Protein AF-0000000067827435 (afdb_homodimer)

InterPro domains:
  IPR002636 Protein from unkown function DUF29 [PF01724] (10-149)
  IPR002636 Protein from unkown function DUF29 [PTHR34235] (1-150)

Nearest PDB structures (foldseek):
  6ixg-assembly2_B  TM=3.412E-01  e=8.242E+00  Homo sapiens
  6ixg-assembly2_B  TM=3.354E-01  e=7.880E+00  Homo sapiens

Secondary structure (DSSP, 8-state):
---------HHHH-HHHHHHHHHHHHHTT-GGG--HHHHHHHHHHHHHHHHHHHHHHHHHHHHHHHHHHH-GGGHHHHHHHHHHHHHHHHHHHHHHTTSHHHHHHHHHHHHHHHHHHHHHHHHHH---GGGS-SS----HHHHT-TT---/---------HHHH-HHHHHHHHHHHHHTT-GGG--HHHHHHHHHHHHHHHHHHHHHHHHHHHHHHHHHHH-GGGHHHHHHHHHHHHHHHHHHHHHHTTSHHHHHHHHHHHHHHHHHHHHHHHHHH---GGGS-SS----HHHHT-TT---

pLDDT: mean 94.38, std 13.08, range [24.69, 98.88]

Foldseek 3Di:
DPPPPPPCPCCRVPVVVLVVVQVVCVVVVVVVPHPVVVVVVVVVVVVVVLLVLLLVLLLLLLLLLQCLPQVVVCCVPCVVVSLVSNLVSLVSNVVSVVDVVNVVSNVVCNFVSNQVSLVVSCVVSVDDSVSDDNGDPDDPCQSNPNPHGD/DPPPPPPCPCCRVPVVVLVVVQVVCVVVVVVVPHPVVVVVVVVVVVVVVLLVLLLVLLLLLLLLLQCLPQVVVCCVPCVVVSLVSNLVSLVSNVVSVVDVVSVVSNVVCNFVSNQVSLVVSCVVSVDDSVSDDNGDPDDPCQSNPNPHGD

Sequence (300 aa):
MVEATALTSLYEQDYPAWLDLTLTQLKQQQFSVIDWANLIEEIEELGREQRHKVESYLLRLLIHLLLYEHWQAERPWSGKGWEKEIDNFRLELDSLLESQVLHNHFETVLPKNYAKARKLAIKKSHLSPTIFPEVCPYTLGQILDFGWLPMVEATALTSLYEQDYPAWLDLTLTQLKQQQFSVIDWANLIEEIEELGREQRHKVESYLLRLLIHLLLYEHWQAERPWSGKGWEKEIDNFRLELDSLLESQVLHNHFETVLPKNYAKARKLAIKKSHLSPTIFPEVCPYTLGQILDFGWLP

Organism: Synechocystis sp. (strain ATCC 27184 / PCC 6803 / Kazusa) (NCBI:txid1111708)

Solvent-accessible surface area (backbone atoms only — not comparable to full-atom values): 16972 Å² total; per-residue (Å²): 129,81,75,76,73,71,72,72,45,53,56,77,74,27,48,64,55,35,44,53,50,49,49,52,31,58,78,65,64,40,70,90,74,50,64,56,72,61,50,53,49,53,51,52,47,56,45,51,48,57,52,45,51,52,53,52,36,50,28,54,31,48,25,37,50,50,41,62,52,67,40,58,90,48,34,90,78,45,34,67,60,37,51,51,49,36,51,53,29,40,53,55,45,55,64,55,44,70,28,67,65,47,36,54,47,50,64,68,44,42,66,63,37,40,52,52,17,49,56,50,35,30,65,75,66,66,51,67,66,84,77,52,71,87,59,78,86,67,50,73,68,50,73,65,31,90,88,53,79,113,129,80,74,78,75,70,71,73,46,55,57,78,75,28,49,65,55,33,47,52,50,48,50,53,32,56,77,66,65,40,69,89,74,50,63,54,71,62,51,52,50,54,52,52,48,56,47,49,48,56,51,46,52,51,52,51,36,50,27,54,31,48,24,36,51,50,40,61,53,68,39,59,90,48,34,88,78,45,33,68,57,37,51,52,49,37,51,52,29,40,55,56,45,56,64,55,44,70,27,66,64,46,38,54,48,50,64,69,44,42,66,63,36,41,52,52,16,49,54,50,36,33,66,74,66,67,51,66,67,83,76,52,71,86,58,78,86,67,50,72,68,50,71,64,31,90,88,52,78,112

Radius of gyration: 24.93 Å; Cα contacts (8 Å, |Δi|>4): 271; chains: 2; bounding box: 62×56×56 Å

Structure (mmCIF, N/CA/C/O backbone):
data_AF-0000000067827435-model_v1
#
loop_
_entity.id
_entity.type
_entity.pdbx_description
1 polymer 'Slr1611 protein'
#
loop_
_atom_site.group_PDB
_atom_site.id
_atom_site.type_symbol
_atom_site.label_atom_id
_atom_site.label_alt_id
_atom_site.label_comp_id
_atom_site.label_asym_id
_atom_site.label_entity_id
_atom_site.label_seq_id
_atom_site.pdbx_PDB_ins_code
_atom_site.Cartn_x
_atom_site.Cartn_y
_atom_site.Cartn_z
_atom_site.occupancy
_atom_site.B_iso_or_equiv
_atom_site.auth_seq_id
_atom_site.auth_comp_id
_atom_site.auth_asym_id
_atom_site.auth_atom_id
_atom_site.pdbx_PDB_model_num
ATOM 1 N N . MET A 1 1 ? -34.125 15.922 -21.547 1 25.11 1 MET A N 1
ATOM 2 C CA . MET A 1 1 ? -32.656 15.805 -21.734 1 25.11 1 MET A CA 1
ATOM 3 C C . MET A 1 1 ? -31.938 16.156 -20.438 1 25.11 1 MET A C 1
ATOM 5 O O . MET A 1 1 ? -31.734 17.344 -20.141 1 25.11 1 MET A O 1
ATOM 9 N N . VAL A 1 2 ? -32.344 15.656 -19.266 1 34.62 2 VAL A N 1
ATOM 10 C CA . VAL A 1 2 ? -31.891 16.047 -17.938 1 34.62 2 VAL A CA 1
ATOM 11 C C . VAL A 1 2 ? -30.359 15.984 -17.875 1 34.62 2 VAL A C 1
ATOM 13 O O . VAL A 1 2 ? -29.766 14.977 -18.25 1 34.62 2 VAL A O 1
ATOM 16 N N . GLU A 1 3 ? -29.672 17 -18.359 1 32.12 3 GLU A N 1
ATOM 17 C CA . GLU A 1 3 ? -28.234 17.234 -18.391 1 32.12 3 GLU A CA 1
ATOM 18 C C . GLU A 1 3 ? -27.562 16.688 -17.125 1 32.12 3 GLU A C 1
ATOM 20 O O . GLU A 1 3 ? -27.844 17.141 -16.016 1 32.12 3 GLU A O 1
ATOM 25 N N . ALA A 1 4 ? -27.562 15.375 -16.922 1 37.84 4 ALA A N 1
ATOM 26 C CA . ALA A 1 4 ? -26.953 14.688 -15.773 1 37.84 4 ALA A CA 1
ATOM 27 C C . ALA A 1 4 ? -25.688 15.398 -15.312 1 37.84 4 ALA A C 1
ATOM 29 O O . ALA A 1 4 ? -24.641 15.266 -15.945 1 37.84 4 ALA A O 1
ATOM 30 N N . THR A 1 5 ? -25.469 16.656 -15.18 1 42.16 5 THR A N 1
ATOM 31 C CA . THR A 1 5 ? -24.5 17.531 -14.523 1 42.16 5 THR A CA 1
ATOM 32 C C . THR A 1 5 ? -23.906 16.844 -13.297 1 42.16 5 THR A C 1
ATOM 34 O O . THR A 1 5 ? -24.578 16.688 -12.273 1 42.16 5 THR A O 1
ATOM 37 N N . ALA A 1 6 ? -23.328 15.758 -13.305 1 43.62 6 ALA A N 1
ATOM 38 C CA . ALA A 1 6 ? -22.984 14.68 -12.383 1 43.62 6 ALA A CA 1
ATOM 39 C C . ALA A 1 6 ? -22.344 15.234 -11.109 1 43.62 6 ALA A C 1
ATOM 41 O O . ALA A 1 6 ? -21.281 15.859 -11.164 1 43.62 6 ALA A O 1
ATOM 42 N N . LEU A 1 7 ? -22.984 15.953 -10.125 1 48.69 7 LEU A N 1
ATOM 43 C CA . LEU A 1 7 ? -22.547 16.266 -8.766 1 48.69 7 LEU A CA 1
ATOM 44 C C . LEU A 1 7 ? -21.438 15.312 -8.312 1 48.69 7 LEU A C 1
ATOM 46 O O . LEU A 1 7 ? -21.609 14.094 -8.359 1 48.69 7 LEU A O 1
ATOM 50 N N . THR A 1 8 ? -20.312 15.789 -8.609 1 63.34 8 THR A N 1
ATOM 51 C CA . THR A 1 8 ? -19.141 15.023 -8.18 1 63.34 8 THR A CA 1
ATOM 52 C C . THR A 1 8 ? -19.375 14.398 -6.809 1 63.34 8 THR A C 1
ATOM 54 O O . THR A 1 8 ? -19.766 15.086 -5.863 1 63.34 8 THR A O 1
ATOM 57 N N . SER A 1 9 ? -19.609 13.078 -6.754 1 84.56 9 SER A N 1
ATOM 58 C CA . SER A 1 9 ? -19.953 12.305 -5.562 1 84.56 9 SER A CA 1
ATOM 59 C C . SER A 1 9 ? -18.938 12.555 -4.441 1 84.56 9 SER A C 1
ATOM 61 O O . SER A 1 9 ? -17.828 13 -4.688 1 84.56 9 SER A O 1
ATOM 63 N N . LEU A 1 10 ? -19.469 12.836 -3.326 1 92.69 10 LEU A N 1
ATOM 64 C CA . LEU A 1 10 ? -18.594 12.93 -2.154 1 92.69 10 LEU A CA 1
ATOM 65 C C . LEU A 1 10 ? -17.406 11.977 -2.273 1 92.69 10 LEU A C 1
ATOM 67 O O . LEU A 1 10 ? -16.312 12.297 -1.832 1 92.69 10 LEU A O 1
ATOM 71 N N . TYR A 1 11 ? -17.641 11.008 -3.072 1 94.44 11 TYR A N 1
ATOM 72 C CA . TYR A 1 11 ? -16.625 9.992 -3.318 1 94.44 11 TYR A CA 1
ATOM 73 C C . TYR A 1 11 ? -15.445 10.578 -4.086 1 94.44 11 TYR A C 1
ATOM 75 O O . TYR A 1 11 ? -14.289 10.359 -3.721 1 94.44 11 TYR A O 1
ATOM 83 N N . GLU A 1 12 ? -15.672 11.281 -5.043 1 92.94 12 GLU A N 1
ATOM 84 C CA . GLU A 1 12 ? -14.625 11.859 -5.883 1 92.94 12 GLU A CA 1
ATOM 85 C C . GLU A 1 12 ? -14.047 13.125 -5.258 1 92.94 12 GLU A C 1
ATOM 87 O O . GLU A 1 12 ? -12.859 13.406 -5.387 1 92.94 12 GLU A O 1
ATOM 92 N N . GLN A 1 13 ? -14.852 13.836 -4.566 1 93.38 13 GLN A N 1
ATOM 93 C CA . GLN A 1 13 ? -14.484 15.156 -4.062 1 93.38 13 GLN A CA 1
ATOM 94 C C . GLN A 1 13 ? -13.711 15.047 -2.752 1 93.38 13 GLN A C 1
ATOM 96 O O . GLN A 1 13 ? -12.773 15.812 -2.51 1 93.38 13 GLN A O 1
ATOM 101 N N . ASP A 1 14 ? -14.133 14.148 -2.008 1 96.31 14 ASP A N 1
ATOM 102 C CA . ASP A 1 14 ? -13.562 13.992 -0.672 1 96.31 14 ASP A CA 1
ATOM 103 C C . ASP A 1 14 ? -13.664 12.539 -0.206 1 96.31 14 ASP A C 1
ATOM 105 O O . ASP A 1 14 ? -14.5 12.203 0.636 1 96.31 14 ASP A O 1
ATOM 109 N N . TYR A 1 15 ? -12.75 11.781 -0.613 1 97.19 15 TYR A N 1
ATOM 110 C CA . TYR A 1 15 ? -12.75 10.344 -0.4 1 97.19 15 TYR A CA 1
ATOM 111 C C . TYR A 1 15 ? -12.719 10.008 1.088 1 97.19 15 TYR A C 1
ATOM 113 O O . TYR A 1 15 ? -13.531 9.219 1.568 1 97.19 15 TYR A O 1
ATOM 121 N N . PRO A 1 16 ? -11.938 10.68 1.901 1 97.94 16 PRO A N 1
ATOM 122 C CA . PRO A 1 16 ? -11.969 10.375 3.334 1 97.94 16 PRO A CA 1
ATOM 123 C C . PRO A 1 16 ? -13.32 10.688 3.975 1 97.94 16 PRO A C 1
ATOM 125 O O . PRO A 1 16 ? -13.805 9.906 4.801 1 97.94 16 PRO A O 1
ATOM 128 N N . ALA A 1 17 ? -13.875 11.766 3.648 1 97.44 17 ALA A N 1
ATOM 129 C CA . ALA A 1 17 ? -15.188 12.117 4.184 1 97.44 17 ALA A CA 1
ATOM 130 C C . ALA A 1 17 ? -16.25 11.109 3.748 1 97.44 17 ALA A C 1
ATOM 132 O O . ALA A 1 17 ? -17.141 10.766 4.523 1 97.44 17 ALA A O 1
ATOM 133 N N . TRP A 1 18 ? -16.094 10.68 2.518 1 97.75 18 TRP A N 1
ATOM 134 C CA . TRP A 1 18 ? -17 9.656 2.006 1 97.75 18 TRP A CA 1
ATOM 135 C C . TRP A 1 18 ? -16.875 8.367 2.803 1 97.75 18 TRP A C 1
ATOM 137 O O . TRP A 1 18 ? -17.891 7.746 3.154 1 97.75 18 TRP A O 1
ATOM 147 N N . LEU A 1 19 ? -15.664 7.961 3.098 1 97.69 19 LEU A N 1
ATOM 148 C CA . LEU A 1 19 ? -15.438 6.758 3.891 1 97.69 19 LEU A CA 1
ATOM 149 C C . LEU A 1 19 ? -16.094 6.875 5.262 1 97.69 19 LEU A C 1
ATOM 151 O O . LEU A 1 19 ? -16.766 5.941 5.715 1 97.69 19 LEU A O 1
ATOM 155 N N . ASP A 1 20 ? -15.922 8.031 5.867 1 96.94 20 ASP A N 1
ATOM 156 C CA . ASP A 1 20 ? -16.5 8.258 7.188 1 96.94 20 ASP A CA 1
ATOM 157 C C . ASP A 1 20 ? -18.031 8.211 7.141 1 96.94 20 ASP A C 1
ATOM 159 O O . ASP A 1 20 ? -18.656 7.609 8.008 1 96.94 20 ASP A O 1
ATOM 163 N N . LEU A 1 21 ? -18.547 8.867 6.145 1 97 21 LEU A N 1
ATOM 164 C CA . LEU A 1 21 ? -20 8.852 5.961 1 97 21 LEU A CA 1
ATOM 165 C C . LEU A 1 21 ? -20.5 7.43 5.75 1 97 21 LEU A C 1
ATOM 167 O O . LEU A 1 21 ? -21.469 7.008 6.402 1 97 21 LEU A O 1
ATOM 171 N N . THR A 1 22 ? -19.891 6.715 4.844 1 97.12 22 THR A N 1
ATOM 172 C CA . THR A 1 22 ? -20.266 5.34 4.535 1 97.12 22 THR A CA 1
ATOM 173 C C . THR A 1 22 ? -20.188 4.465 5.785 1 97.12 22 THR A C 1
ATOM 175 O O . THR A 1 22 ? -21.094 3.662 6.039 1 97.12 22 THR A O 1
ATOM 178 N N . LEU A 1 23 ? -19.141 4.648 6.539 1 97.31 23 LEU A N 1
ATOM 179 C CA . LEU A 1 23 ? -18.953 3.881 7.77 1 97.31 23 LEU A CA 1
ATOM 180 C C . LEU A 1 23 ? -20.109 4.129 8.742 1 97.31 23 LEU A C 1
ATOM 182 O O . LEU A 1 23 ? -20.672 3.184 9.305 1 97.31 23 LEU A O 1
ATOM 186 N N . THR A 1 24 ? -20.438 5.387 8.906 1 97.25 24 THR A N 1
ATOM 187 C CA . THR A 1 24 ? -21.547 5.75 9.797 1 97.25 24 THR A CA 1
ATOM 188 C C . THR A 1 24 ? -22.859 5.133 9.32 1 97.25 24 THR A C 1
ATOM 190 O O . THR A 1 24 ? -23.609 4.574 10.125 1 97.25 24 THR A O 1
ATOM 193 N N . GLN A 1 25 ? -23.062 5.191 8.062 1 96.88 25 GLN A N 1
ATOM 194 C CA . GLN A 1 25 ? -24.281 4.645 7.473 1 96.88 25 GLN A CA 1
ATOM 195 C C . GLN A 1 25 ? -24.344 3.131 7.66 1 96.88 25 GLN A C 1
ATOM 197 O O . GLN A 1 25 ? -25.406 2.582 7.949 1 96.88 25 GLN A O 1
ATOM 202 N N . LEU A 1 26 ? -23.234 2.445 7.539 1 96.12 26 LEU A N 1
ATOM 203 C CA . LEU A 1 26 ? -23.172 1 7.719 1 96.12 26 LEU A CA 1
ATOM 204 C C . LEU A 1 26 ? -23.422 0.622 9.18 1 96.12 26 LEU A C 1
ATOM 206 O O . LEU A 1 26 ? -24.219 -0.275 9.461 1 96.12 26 LEU A O 1
ATOM 210 N N . LYS A 1 27 ? -22.797 1.288 10.047 1 96.12 27 LYS A N 1
ATOM 211 C CA . LYS A 1 27 ? -22.906 0.992 11.469 1 96.12 27 LYS A CA 1
ATOM 212 C C . LYS A 1 27 ? -24.344 1.221 11.961 1 96.12 27 LYS A C 1
ATOM 214 O O . LYS A 1 27 ? -24.828 0.503 12.836 1 96.12 27 LYS A O 1
ATOM 219 N N . GLN A 1 28 ? -24.953 2.135 11.336 1 95.88 28 GLN A N 1
ATOM 220 C CA . GLN A 1 28 ? -26.328 2.457 11.719 1 95.88 28 GLN A CA 1
ATOM 221 C C . GLN A 1 28 ? -27.328 1.699 10.852 1 95.88 28 GLN A C 1
ATOM 223 O O . GLN A 1 28 ? -28.547 1.917 10.961 1 95.88 28 GLN A O 1
ATOM 228 N N . GLN A 1 29 ? -26.875 0.903 9.984 1 92.44 29 GLN A N 1
ATOM 229 C CA . GLN A 1 29 ? -27.672 0.046 9.109 1 92.44 29 GLN A CA 1
ATOM 230 C C . GLN A 1 29 ? -28.641 0.867 8.266 1 92.44 29 GLN A C 1
ATOM 232 O O . GLN A 1 29 ? -29.812 0.489 8.102 1 92.44 29 GLN A O 1
ATOM 237 N N . GLN A 1 30 ? -28.203 2.062 7.902 1 93.69 30 GLN A N 1
ATOM 238 C CA . GLN A 1 30 ? -28.984 2.904 7 1 93.69 30 GLN A CA 1
ATOM 239 C C . GLN A 1 30 ? -28.703 2.549 5.539 1 93.69 30 GLN A C 1
ATOM 241 O O . GLN A 1 30 ? -28.156 3.361 4.789 1 93.69 30 GLN A O 1
ATOM 246 N N . PHE A 1 31 ? -29.219 1.48 5.102 1 90.94 31 PHE A N 1
ATOM 247 C CA . PHE A 1 31 ? -28.844 0.862 3.834 1 90.94 31 PHE A CA 1
ATOM 248 C C . PHE A 1 31 ? -29.406 1.659 2.662 1 90.94 31 PHE A C 1
ATOM 250 O O . PHE A 1 31 ? -28.844 1.632 1.562 1 90.94 31 PHE A O 1
ATOM 257 N N . SER A 1 32 ? -30.469 2.445 2.908 1 93.06 32 SER A N 1
ATOM 258 C CA . SER A 1 32 ? -31.141 3.16 1.824 1 93.06 32 SER A CA 1
ATOM 259 C C . SER A 1 32 ? -30.312 4.355 1.361 1 93.06 32 SER A C 1
ATOM 261 O O . SER A 1 32 ? -30.516 4.867 0.258 1 93.06 32 SER A O 1
ATOM 263 N N . VAL A 1 33 ? -29.391 4.75 2.145 1 94.38 33 VAL A N 1
ATOM 264 C CA . VAL A 1 33 ? -28.672 5.984 1.811 1 94.38 33 VAL A CA 1
ATOM 265 C C . VAL A 1 33 ? -27.219 5.676 1.515 1 94.38 33 VAL A C 1
ATOM 267 O O . VAL A 1 33 ? -26.422 6.586 1.278 1 94.38 33 VAL A O 1
ATOM 270 N N . ILE A 1 34 ? -26.891 4.414 1.511 1 94.88 34 ILE A N 1
ATOM 271 C CA . ILE A 1 34 ? -25.5 4.02 1.244 1 94.88 34 ILE A CA 1
ATOM 272 C C . ILE A 1 34 ? -25.219 4.141 -0.25 1 94.88 34 ILE A C 1
ATOM 274 O O . ILE A 1 34 ? -26.062 3.795 -1.083 1 94.88 34 ILE A O 1
ATOM 278 N N . ASP A 1 35 ? -24.062 4.727 -0.562 1 95.81 35 ASP A N 1
ATOM 279 C CA . ASP A 1 35 ? -23.547 4.73 -1.927 1 95.81 35 ASP A CA 1
ATOM 280 C C . ASP A 1 35 ? -23 3.357 -2.312 1 95.81 35 ASP A C 1
ATOM 282 O O . ASP A 1 35 ? -21.781 3.139 -2.312 1 95.81 35 ASP A O 1
ATOM 286 N N . TRP A 1 36 ? -23.875 2.51 -2.779 1 94.62 36 TRP A N 1
ATOM 287 C CA . TRP A 1 36 ? -23.531 1.107 -3.012 1 94.62 36 TRP A CA 1
ATOM 288 C C . TRP A 1 36 ? -22.578 0.965 -4.188 1 94.62 36 TRP A C 1
ATOM 290 O O . TRP A 1 36 ? -21.672 0.127 -4.164 1 94.62 36 TRP A O 1
ATOM 300 N N . ALA A 1 37 ? -22.828 1.752 -5.129 1 95.88 37 ALA A N 1
ATOM 301 C CA . ALA A 1 37 ? -21.984 1.646 -6.32 1 95.88 37 ALA A CA 1
ATOM 302 C C . ALA A 1 37 ? -20.516 1.836 -5.973 1 95.88 37 ALA A C 1
ATOM 304 O O . ALA A 1 37 ? -19.672 1.007 -6.332 1 95.88 37 ALA A O 1
ATOM 305 N N . ASN A 1 38 ? -20.203 2.875 -5.18 1 96.62 38 ASN A N 1
ATOM 306 C CA . ASN A 1 38 ? -18.812 3.154 -4.844 1 96.62 38 ASN A CA 1
ATOM 307 C C . ASN A 1 38 ? -18.297 2.211 -3.76 1 96.62 38 ASN A C 1
ATOM 309 O O . ASN A 1 38 ? -17.125 1.85 -3.754 1 96.62 38 ASN A O 1
ATOM 313 N N . LEU A 1 39 ? -19.172 1.817 -2.934 1 96.81 39 LEU A N 1
ATOM 314 C CA . LEU A 1 39 ? -18.75 0.847 -1.929 1 96.81 39 LEU A CA 1
ATOM 315 C C . LEU A 1 39 ? -18.359 -0.474 -2.578 1 96.81 39 LEU A C 1
ATOM 317 O O . LEU A 1 39 ? -17.328 -1.055 -2.232 1 96.81 39 LEU A O 1
ATOM 321 N N . ILE A 1 40 ? -19.156 -0.95 -3.51 1 97.19 40 ILE A N 1
ATOM 322 C CA . ILE A 1 40 ? -18.859 -2.182 -4.238 1 97.19 40 ILE A CA 1
ATOM 323 C C . ILE A 1 40 ? -17.531 -2.051 -4.977 1 97.19 40 ILE A C 1
ATOM 325 O O . ILE A 1 40 ? -16.719 -2.977 -4.969 1 97.19 40 ILE A O 1
ATOM 329 N N . GLU A 1 41 ? -17.297 -0.93 -5.547 1 97.12 41 GLU A N 1
ATOM 330 C CA . GLU A 1 41 ? -16.031 -0.685 -6.23 1 97.12 41 GLU A CA 1
ATOM 331 C C . GLU A 1 41 ? -14.859 -0.794 -5.262 1 97.12 41 GLU A C 1
ATOM 333 O O . GLU A 1 41 ? -13.82 -1.354 -5.605 1 97.12 41 GLU A O 1
ATOM 338 N N . GLU A 1 42 ? -15.008 -0.241 -4.027 1 97.69 42 GLU A N 1
ATOM 339 C CA . GLU A 1 42 ? -13.945 -0.309 -3.025 1 97.69 42 GLU A CA 1
ATOM 340 C C . GLU A 1 42 ? -13.633 -1.755 -2.652 1 97.69 42 GLU A C 1
ATOM 342 O O . GLU A 1 42 ? -12.469 -2.123 -2.498 1 97.69 42 GLU A O 1
ATOM 347 N N . ILE A 1 43 ? -14.617 -2.582 -2.547 1 97.38 43 ILE A N 1
ATOM 348 C CA . ILE A 1 43 ? -14.414 -3.982 -2.189 1 97.38 43 ILE A CA 1
ATOM 349 C C . ILE A 1 43 ? -13.766 -4.723 -3.359 1 97.38 43 ILE A C 1
ATOM 351 O O . ILE A 1 43 ? -12.883 -5.555 -3.16 1 97.38 43 ILE A O 1
ATOM 355 N N . GLU A 1 44 ? -14.211 -4.418 -4.57 1 97.62 44 GLU A N 1
ATOM 356 C CA . GLU A 1 44 ? -13.562 -4.973 -5.758 1 97.62 44 GLU A CA 1
ATOM 357 C C . GLU A 1 44 ? -12.078 -4.629 -5.793 1 97.62 44 GLU A C 1
ATOM 359 O O . GLU A 1 44 ? -11.25 -5.469 -6.156 1 97.62 44 GLU A O 1
ATOM 364 N N . GLU A 1 45 ? -11.812 -3.416 -5.402 1 97.88 45 GLU A N 1
ATOM 365 C CA . GLU A 1 45 ? -10.422 -2.963 -5.395 1 97.88 45 GLU A CA 1
ATOM 366 C C . GLU A 1 45 ? -9.586 -3.744 -4.383 1 97.88 45 GLU A C 1
ATOM 368 O O . GLU A 1 45 ? -8.43 -4.074 -4.645 1 97.88 45 GLU A O 1
ATOM 373 N N . LEU A 1 46 ? -10.133 -4.023 -3.23 1 97.88 46 LEU A N 1
ATOM 374 C CA . LEU A 1 46 ? -9.43 -4.836 -2.246 1 97.88 46 LEU A CA 1
ATOM 375 C C . LEU A 1 46 ? -9.094 -6.211 -2.816 1 97.88 46 LEU A C 1
ATOM 377 O O . LEU A 1 46 ? -7.992 -6.727 -2.598 1 97.88 46 LEU A O 1
ATOM 381 N N . GLY A 1 47 ? -10.023 -6.785 -3.578 1 97.06 47 GLY A N 1
ATOM 382 C CA . GLY A 1 47 ? -9.758 -8.055 -4.242 1 97.06 47 GLY A CA 1
ATOM 383 C C . GLY A 1 47 ? -8.656 -7.965 -5.281 1 97.06 47 GLY A C 1
ATOM 384 O O . GLY A 1 47 ? -7.797 -8.844 -5.355 1 97.06 47 GLY A O 1
ATOM 385 N N . ARG A 1 48 ? -8.711 -6.941 -6.047 1 97.38 48 ARG A N 1
ATOM 386 C CA . ARG A 1 48 ? -7.695 -6.73 -7.074 1 97.38 48 ARG A CA 1
ATOM 387 C C . ARG A 1 48 ? -6.312 -6.57 -6.457 1 97.38 48 ARG A C 1
ATOM 389 O O . ARG A 1 48 ? -5.316 -7.043 -7.012 1 97.38 48 ARG A O 1
ATOM 396 N N . GLU A 1 49 ? -6.32 -5.922 -5.32 1 97.75 49 GLU A N 1
ATOM 397 C CA . GLU A 1 49 ? -5.051 -5.73 -4.625 1 97.75 49 GLU A CA 1
ATOM 398 C C . GLU A 1 49 ? -4.422 -7.066 -4.242 1 97.75 49 GLU A C 1
ATOM 400 O O . GLU A 1 49 ? -3.211 -7.25 -4.375 1 97.75 49 GLU A O 1
ATOM 405 N N . GLN A 1 50 ? -5.191 -7.957 -3.795 1 98 50 GLN A N 1
ATOM 406 C CA . GLN A 1 50 ? -4.688 -9.281 -3.451 1 98 50 GLN A CA 1
ATOM 407 C C . GLN A 1 50 ? -4.07 -9.969 -4.664 1 98 50 GLN A C 1
ATOM 409 O O . GLN A 1 50 ? -2.982 -10.547 -4.574 1 98 50 GLN A O 1
ATOM 414 N N . ARG A 1 51 ? -4.734 -9.875 -5.742 1 98.19 51 ARG A N 1
ATOM 415 C CA . ARG A 1 51 ? -4.242 -10.477 -6.973 1 98.19 51 ARG A CA 1
ATOM 416 C C . ARG A 1 51 ? -2.98 -9.773 -7.465 1 98.19 51 ARG A C 1
ATOM 418 O O . ARG A 1 51 ? -2.068 -10.414 -7.988 1 98.19 51 ARG A O 1
ATOM 425 N N . HIS A 1 52 ? -2.951 -8.5 -7.258 1 98.38 52 HIS A N 1
ATOM 426 C CA . HIS A 1 52 ? -1.774 -7.734 -7.645 1 98.38 52 HIS A CA 1
ATOM 427 C C . HIS A 1 52 ? -0.55 -8.156 -6.84 1 98.38 52 HIS A C 1
ATOM 429 O O . HIS A 1 52 ? 0.562 -8.203 -7.371 1 98.38 52 HIS A O 1
ATOM 435 N N . LYS A 1 53 ? -0.745 -8.422 -5.566 1 98.62 53 LYS A N 1
ATOM 436 C CA . LYS A 1 53 ? 0.361 -8.914 -4.746 1 98.62 53 LYS A CA 1
ATOM 437 C C . LYS A 1 53 ? 0.96 -10.188 -5.336 1 98.62 53 LYS A C 1
ATOM 439 O O . LYS A 1 53 ? 2.184 -10.32 -5.418 1 98.62 53 LYS A O 1
ATOM 444 N N . VAL A 1 54 ? 0.138 -11.07 -5.77 1 98.69 54 VAL A N 1
ATOM 445 C CA . VAL A 1 54 ? 0.587 -12.312 -6.383 1 98.69 54 VAL A CA 1
ATOM 446 C C . VAL A 1 54 ? 1.396 -12.008 -7.641 1 98.69 54 VAL A C 1
ATOM 448 O O . VAL A 1 54 ? 2.504 -12.523 -7.816 1 98.69 54 VAL A O 1
ATOM 451 N N . GLU A 1 55 ? 0.844 -11.148 -8.469 1 98.75 55 GLU A N 1
ATOM 452 C CA . GLU A 1 55 ? 1.512 -10.805 -9.719 1 98.75 55 GLU A CA 1
ATOM 453 C C . GLU A 1 55 ? 2.867 -10.156 -9.461 1 98.75 55 GLU A C 1
ATOM 455 O O . GLU A 1 55 ? 3.842 -10.445 -10.164 1 98.75 55 GLU A O 1
ATOM 460 N N . SER A 1 56 ? 2.869 -9.375 -8.438 1 98.69 56 SER A N 1
ATOM 461 C CA . SER A 1 56 ? 4.094 -8.656 -8.109 1 98.69 56 SER A CA 1
ATOM 462 C C . SER A 1 56 ? 5.188 -9.617 -7.645 1 98.69 56 SER A C 1
ATOM 464 O O . SER A 1 56 ? 6.312 -9.57 -8.148 1 98.69 56 SER A O 1
ATOM 466 N N . TYR A 1 57 ? 4.867 -10.461 -6.758 1 98.75 57 TYR A N 1
ATOM 467 C CA . TYR A 1 57 ? 5.852 -11.398 -6.238 1 98.75 57 TYR A CA 1
ATOM 468 C C . TYR A 1 57 ? 6.25 -12.414 -7.301 1 98.75 57 TYR A C 1
ATOM 470 O O . TYR A 1 57 ? 7.418 -12.805 -7.395 1 98.75 57 TYR A O 1
ATOM 478 N N . LEU A 1 58 ? 5.297 -12.852 -8.094 1 98.81 58 LEU A N 1
ATOM 479 C CA . LEU A 1 58 ? 5.582 -13.797 -9.164 1 98.81 58 LEU A CA 1
ATOM 480 C C . LEU A 1 58 ? 6.543 -13.195 -10.18 1 98.81 58 LEU A C 1
ATOM 482 O O . LEU A 1 58 ? 7.496 -13.852 -10.602 1 98.81 58 LEU A O 1
ATOM 486 N N . LEU A 1 59 ? 6.312 -11.992 -10.539 1 98.88 59 LEU A N 1
ATOM 487 C CA . LEU A 1 59 ? 7.168 -11.312 -11.508 1 98.88 59 LEU A CA 1
ATOM 488 C C . LEU A 1 59 ? 8.609 -11.242 -11.008 1 98.88 59 LEU A C 1
ATOM 490 O O . LEU A 1 59 ? 9.539 -11.617 -11.727 1 98.88 59 LEU A O 1
ATOM 494 N N . ARG A 1 60 ? 8.766 -10.852 -9.797 1 98.81 60 ARG A N 1
ATOM 495 C CA . ARG A 1 60 ? 10.102 -10.734 -9.219 1 98.81 60 ARG A CA 1
ATOM 496 C C . ARG A 1 60 ? 10.773 -12.102 -9.109 1 98.81 60 ARG A C 1
ATOM 498 O O . ARG A 1 60 ? 11.969 -12.234 -9.359 1 98.81 60 ARG A O 1
ATOM 505 N N . LEU A 1 61 ? 9.984 -13.047 -8.711 1 98.88 61 LEU A N 1
ATOM 506 C CA . LEU A 1 61 ? 10.508 -14.406 -8.609 1 98.88 61 LEU A CA 1
ATOM 507 C C . LEU A 1 61 ? 11.031 -14.891 -9.961 1 98.88 61 LEU A C 1
ATOM 509 O O . LEU A 1 61 ? 12.164 -15.375 -10.047 1 98.88 61 LEU A O 1
ATOM 513 N N . LEU A 1 62 ? 10.266 -14.664 -10.984 1 98.88 62 LEU A N 1
ATOM 514 C CA . LEU A 1 62 ? 10.633 -15.133 -12.32 1 98.88 62 LEU A CA 1
ATOM 515 C C . LEU A 1 62 ? 11.867 -14.398 -12.836 1 98.88 62 LEU A C 1
ATOM 517 O O . LEU A 1 62 ? 12.75 -15.008 -13.438 1 98.88 62 LEU A O 1
ATOM 521 N N . ILE A 1 63 ? 11.93 -13.086 -12.57 1 98.88 63 ILE A N 1
ATOM 522 C CA . ILE A 1 63 ? 13.109 -12.32 -12.969 1 98.88 63 ILE A CA 1
ATOM 523 C C . ILE A 1 63 ? 14.359 -12.938 -12.344 1 98.88 63 ILE A C 1
ATOM 525 O O . ILE A 1 63 ? 15.344 -13.188 -13.047 1 98.88 63 ILE A O 1
ATOM 529 N N . HIS A 1 64 ? 14.258 -13.234 -11.062 1 98.81 64 HIS A N 1
ATOM 530 C CA . HIS A 1 64 ? 15.438 -13.711 -10.344 1 98.81 64 HIS A CA 1
ATOM 531 C C . HIS A 1 64 ? 15.766 -15.148 -10.727 1 98.81 64 HIS A C 1
ATOM 533 O O . HIS A 1 64 ? 16.938 -15.539 -10.742 1 98.81 64 HIS A O 1
ATOM 539 N N . LEU A 1 65 ? 14.742 -15.977 -11.047 1 98.75 65 LEU A N 1
ATOM 540 C CA . LEU A 1 65 ? 15.023 -17.312 -11.555 1 98.75 65 LEU A CA 1
ATOM 541 C C . LEU A 1 65 ? 15.766 -17.25 -12.883 1 98.75 65 LEU A C 1
ATOM 543 O O . LEU A 1 65 ? 16.734 -17.984 -13.102 1 98.75 65 LEU A O 1
ATOM 547 N N . LEU A 1 66 ? 15.375 -16.375 -13.727 1 98.69 66 LEU A N 1
ATOM 548 C CA . LEU A 1 66 ? 15.992 -16.219 -15.039 1 98.69 66 LEU A CA 1
ATOM 549 C C . LEU A 1 66 ? 17.422 -15.711 -14.906 1 98.69 66 LEU A C 1
ATOM 551 O O . LEU A 1 66 ? 18.328 -16.219 -15.578 1 98.69 66 LEU A O 1
ATOM 555 N N . LEU A 1 67 ? 17.625 -14.734 -14.031 1 98.62 67 LEU A N 1
ATOM 556 C CA . LEU A 1 67 ? 18.969 -14.203 -13.82 1 98.62 67 LEU A CA 1
ATOM 557 C C . LEU A 1 67 ? 19.891 -15.273 -13.258 1 98.62 67 LEU A C 1
ATOM 559 O O . LEU A 1 67 ? 21.031 -15.43 -13.719 1 98.62 67 LEU A O 1
ATOM 563 N N . TYR A 1 68 ? 19.391 -15.969 -12.305 1 98.44 68 TYR A N 1
ATOM 564 C CA . TYR A 1 68 ? 20.188 -17.031 -11.68 1 98.44 68 TYR A CA 1
ATOM 565 C C . TYR A 1 68 ? 20.594 -18.078 -12.703 1 98.44 68 TYR A C 1
ATOM 567 O O . TYR A 1 68 ? 21.734 -18.547 -12.703 1 98.44 68 TYR A O 1
ATOM 575 N N . GLU A 1 69 ? 19.703 -18.406 -13.57 1 98.12 69 GLU A N 1
ATOM 576 C CA . GLU A 1 69 ? 19.938 -19.484 -14.531 1 98.12 69 GLU A CA 1
ATOM 577 C C . GLU A 1 69 ? 20.844 -19.031 -15.664 1 98.12 69 GLU A C 1
ATOM 579 O O . GLU A 1 69 ? 21.734 -19.781 -16.094 1 98.12 69 GLU A O 1
ATOM 584 N N . HIS A 1 70 ? 20.703 -17.797 -16.094 1 98.19 70 HIS A N 1
ATOM 585 C CA . HIS A 1 70 ? 21.281 -17.484 -17.406 1 98.19 70 HIS A CA 1
ATOM 586 C C . HIS A 1 70 ? 22.422 -16.484 -17.266 1 98.19 70 HIS A C 1
ATOM 588 O O . HIS A 1 70 ? 23.25 -16.344 -18.172 1 98.19 70 HIS A O 1
ATOM 594 N N . TRP A 1 71 ? 22.438 -15.703 -16.156 1 97.88 71 TRP A N 1
ATOM 595 C CA . TRP A 1 71 ? 23.531 -14.742 -16 1 97.88 71 TRP A CA 1
ATOM 596 C C . TRP A 1 71 ? 24.688 -15.367 -15.234 1 97.88 71 TRP A C 1
ATOM 598 O O . TRP A 1 71 ? 25.078 -14.859 -14.188 1 97.88 71 TRP A O 1
ATOM 608 N N . GLN A 1 72 ? 25.281 -16.312 -15.82 1 96.5 72 GLN A N 1
ATOM 609 C CA . GLN A 1 72 ? 26.328 -17.141 -15.203 1 96.5 72 GLN A CA 1
ATOM 610 C C . GLN A 1 72 ? 27.531 -16.297 -14.82 1 96.5 72 GLN A C 1
ATOM 612 O O . GLN A 1 72 ? 28.109 -16.484 -13.742 1 96.5 72 GLN A O 1
ATOM 617 N N . ALA A 1 73 ? 27.859 -15.367 -15.633 1 97 73 ALA A N 1
ATOM 618 C CA . ALA A 1 73 ? 29.047 -14.547 -15.414 1 97 73 ALA A CA 1
ATOM 619 C C . ALA A 1 73 ? 28.906 -13.703 -14.148 1 97 73 ALA A C 1
ATOM 621 O O . ALA A 1 73 ? 29.906 -13.367 -13.5 1 97 73 ALA A O 1
ATOM 622 N N . GLU A 1 74 ? 27.672 -13.445 -13.812 1 97.81 74 GLU A N 1
ATOM 623 C CA . GLU A 1 74 ? 27.406 -12.562 -12.672 1 97.81 74 GLU A CA 1
ATOM 624 C C . GLU A 1 74 ? 27.141 -13.367 -11.406 1 97.81 74 GLU A C 1
ATOM 626 O O . GLU A 1 74 ? 27.188 -12.828 -10.297 1 97.81 74 GLU A O 1
ATOM 631 N N . ARG A 1 75 ? 26.938 -14.633 -11.445 1 96.19 75 ARG A N 1
ATOM 632 C CA . ARG A 1 75 ? 26.469 -15.477 -10.359 1 96.19 75 ARG A CA 1
ATOM 633 C C . ARG A 1 75 ? 27.469 -15.508 -9.211 1 96.19 75 ARG A C 1
ATOM 635 O O . ARG A 1 75 ? 27.078 -15.5 -8.039 1 96.19 75 ARG A O 1
ATOM 642 N N . PRO A 1 76 ? 28.797 -15.438 -9.523 1 97.31 76 PRO A N 1
ATOM 643 C CA . PRO A 1 76 ? 29.734 -15.453 -8.406 1 97.31 76 PRO A CA 1
ATOM 644 C C . PRO A 1 76 ? 29.594 -14.234 -7.488 1 97.31 76 PRO A C 1
ATOM 646 O O . PRO A 1 76 ? 29.875 -14.32 -6.293 1 97.31 76 PRO A O 1
ATOM 649 N N . TRP A 1 77 ? 28.984 -13.18 -7.996 1 97.56 77 TRP A N 1
ATOM 650 C CA . TRP A 1 77 ? 28.891 -11.93 -7.246 1 97.56 77 TRP A CA 1
ATOM 651 C C . TRP A 1 77 ? 27.484 -11.719 -6.703 1 97.56 77 TRP A C 1
ATOM 653 O O . TRP A 1 77 ? 27.312 -11.359 -5.535 1 97.56 77 TRP A O 1
ATOM 663 N N . SER A 1 78 ? 26.484 -12.078 -7.527 1 97.81 78 SER A N 1
ATOM 664 C CA . SER A 1 78 ? 25.125 -11.68 -7.199 1 97.81 78 SER A CA 1
ATOM 665 C C . SER A 1 78 ? 24.25 -12.898 -6.902 1 97.81 78 SER A C 1
ATOM 667 O O . SER A 1 78 ? 23.109 -12.758 -6.461 1 97.81 78 SER A O 1
ATOM 669 N N . GLY A 1 79 ? 24.766 -14.062 -7.137 1 97.62 79 GLY A N 1
ATOM 670 C CA . GLY A 1 79 ? 23.969 -15.281 -7.082 1 97.62 79 GLY A CA 1
ATOM 671 C C . GLY A 1 79 ? 23.344 -15.516 -5.719 1 97.62 79 GLY A C 1
ATOM 672 O O . GLY A 1 79 ? 22.156 -15.852 -5.629 1 97.62 79 GLY A O 1
ATOM 673 N N . LYS A 1 80 ? 24.188 -15.305 -4.734 1 97.69 80 LYS A N 1
ATOM 674 C CA . LYS A 1 80 ? 23.672 -15.484 -3.381 1 97.69 80 LYS A CA 1
ATOM 675 C C . LYS A 1 80 ? 22.547 -14.5 -3.088 1 97.69 80 LYS A C 1
ATOM 677 O O . LYS A 1 80 ? 21.547 -14.852 -2.449 1 97.69 80 LYS A O 1
ATOM 682 N N . GLY A 1 81 ? 22.703 -13.281 -3.547 1 98.25 81 GLY A N 1
ATOM 683 C CA . GLY A 1 81 ? 21.656 -12.281 -3.414 1 98.25 81 GLY A CA 1
ATOM 684 C C . GLY A 1 81 ? 20.375 -12.664 -4.125 1 98.25 81 GLY A C 1
ATOM 685 O O . GLY A 1 81 ? 19.281 -12.492 -3.58 1 98.25 81 GLY A O 1
ATOM 686 N N . TRP A 1 82 ? 20.547 -13.234 -5.277 1 98.31 82 TRP A N 1
ATOM 687 C CA . TRP A 1 82 ? 19.391 -13.656 -6.039 1 98.31 82 TRP A CA 1
ATOM 688 C C . TRP A 1 82 ? 18.656 -14.805 -5.34 1 98.31 82 TRP A C 1
ATOM 690 O O . TRP A 1 82 ? 17.422 -14.82 -5.277 1 98.31 82 TRP A O 1
ATOM 700 N N . GLU A 1 83 ? 19.406 -15.727 -4.832 1 98.31 83 GLU A N 1
ATOM 701 C CA . GLU A 1 83 ? 18.828 -16.844 -4.098 1 98.31 83 GLU A CA 1
ATOM 702 C C . GLU A 1 83 ? 18 -16.359 -2.914 1 98.31 83 GLU A C 1
ATOM 704 O O . GLU A 1 83 ? 16.891 -16.859 -2.674 1 98.31 83 GLU A O 1
ATOM 709 N N . LYS A 1 84 ? 18.547 -15.438 -2.236 1 98.5 84 LYS A N 1
ATOM 710 C CA . LYS A 1 84 ? 17.844 -14.859 -1.1 1 98.5 84 LYS A CA 1
ATOM 711 C C . LYS A 1 84 ? 16.531 -14.219 -1.542 1 98.5 84 LYS A C 1
ATOM 713 O O . LYS A 1 84 ? 15.492 -14.398 -0.896 1 98.5 84 LYS A O 1
ATOM 718 N N . GLU A 1 85 ? 16.594 -13.461 -2.623 1 98.62 85 GLU A N 1
ATOM 719 C CA . GLU A 1 85 ? 15.391 -12.812 -3.145 1 98.62 85 GLU A CA 1
ATOM 720 C C . GLU A 1 85 ? 14.359 -13.844 -3.596 1 98.62 85 GLU A C 1
ATOM 722 O O . GLU A 1 85 ? 13.172 -13.703 -3.312 1 98.62 85 GLU A O 1
ATOM 727 N N . ILE A 1 86 ? 14.797 -14.859 -4.238 1 98.69 86 ILE A N 1
ATOM 728 C CA . ILE A 1 86 ? 13.914 -15.945 -4.672 1 98.69 86 ILE A CA 1
ATOM 729 C C . ILE A 1 86 ? 13.195 -16.531 -3.465 1 98.69 86 ILE A C 1
ATOM 731 O O . ILE A 1 86 ? 11.969 -16.688 -3.48 1 98.69 86 ILE A O 1
ATOM 735 N N . ASP A 1 87 ? 13.938 -16.797 -2.479 1 98.56 87 ASP A N 1
ATOM 736 C CA . ASP A 1 87 ? 13.352 -17.344 -1.264 1 98.56 87 ASP A CA 1
ATOM 737 C C . ASP A 1 87 ? 12.336 -16.391 -0.652 1 98.56 87 ASP A C 1
ATOM 739 O O . ASP A 1 87 ? 11.273 -16.812 -0.183 1 98.56 87 ASP A O 1
ATOM 743 N N . ASN A 1 88 ? 12.68 -15.094 -0.649 1 98.62 88 ASN A N 1
ATOM 744 C CA . ASN A 1 88 ? 11.773 -14.086 -0.108 1 98.62 88 ASN A CA 1
ATOM 745 C C . ASN A 1 88 ? 10.445 -14.062 -0.863 1 98.62 88 ASN A C 1
ATOM 747 O O . ASN A 1 88 ? 9.375 -14.062 -0.25 1 98.62 88 ASN A O 1
ATOM 751 N N . PHE A 1 89 ? 10.516 -14.102 -2.156 1 98.69 89 PHE A N 1
ATOM 752 C CA . PHE A 1 89 ? 9.297 -14.047 -2.961 1 98.69 89 PHE A CA 1
ATOM 753 C C . PHE A 1 89 ? 8.5 -15.336 -2.834 1 98.69 89 PHE A C 1
ATOM 755 O O . PHE A 1 89 ? 7.27 -15.305 -2.787 1 98.69 89 PHE A O 1
ATOM 762 N N . ARG A 1 90 ? 9.188 -16.469 -2.723 1 98.69 90 ARG A N 1
ATOM 763 C CA . ARG A 1 90 ? 8.516 -17.734 -2.512 1 98.69 90 ARG A CA 1
ATOM 764 C C . ARG A 1 90 ? 7.777 -17.75 -1.179 1 98.69 90 ARG A C 1
ATOM 766 O O . ARG A 1 90 ? 6.668 -18.281 -1.084 1 98.69 90 ARG A O 1
ATOM 773 N N . LEU A 1 91 ? 8.375 -17.172 -0.195 1 98.5 91 LEU A N 1
ATOM 774 C CA . LEU A 1 91 ? 7.746 -17.109 1.119 1 98.5 91 LEU A CA 1
ATOM 775 C C . LEU A 1 91 ? 6.453 -16.312 1.068 1 98.5 91 LEU A C 1
ATOM 777 O O . LEU A 1 91 ? 5.43 -16.734 1.606 1 98.5 91 LEU A O 1
ATOM 781 N N . GLU A 1 92 ? 6.527 -15.164 0.416 1 98.38 92 GLU A N 1
ATOM 782 C CA . GLU A 1 92 ? 5.344 -14.32 0.284 1 98.38 92 GLU A CA 1
ATOM 783 C C . GLU A 1 92 ? 4.254 -15.023 -0.515 1 98.38 92 GLU A C 1
ATOM 785 O O . GLU A 1 92 ? 3.08 -15 -0.132 1 98.38 92 GLU A O 1
ATOM 790 N N . LEU A 1 93 ? 4.68 -15.664 -1.531 1 98.56 93 LEU A N 1
ATOM 791 C CA . LEU A 1 93 ? 3.713 -16.359 -2.377 1 98.56 93 LEU A CA 1
ATOM 792 C C . LEU A 1 93 ? 3.107 -17.547 -1.647 1 98.56 93 LEU A C 1
ATOM 794 O O . LEU A 1 93 ? 1.928 -17.859 -1.827 1 98.56 93 LEU A O 1
ATOM 798 N N . ASP A 1 94 ? 3.92 -18.219 -0.895 1 97.44 94 ASP A N 1
ATOM 799 C CA . ASP A 1 94 ? 3.455 -19.375 -0.14 1 97.44 94 ASP A CA 1
ATOM 800 C C . ASP A 1 94 ? 2.248 -19.031 0.726 1 97.44 94 ASP A C 1
ATOM 802 O O . ASP A 1 94 ? 1.253 -19.75 0.742 1 97.44 94 ASP A O 1
ATOM 806 N N . SER A 1 95 ? 2.314 -17.906 1.372 1 96.56 95 SER A N 1
ATOM 807 C CA . SER A 1 95 ? 1.223 -17.453 2.225 1 96.56 95 SER A CA 1
ATOM 808 C C . SER A 1 95 ? 0.007 -17.047 1.396 1 96.56 95 SER A C 1
ATOM 810 O O . SER A 1 95 ? -1.124 -17.406 1.729 1 96.56 95 SER A O 1
ATOM 812 N N . LEU A 1 96 ? 0.174 -16.375 0.321 1 97.81 96 LEU A N 1
ATOM 813 C CA . LEU A 1 96 ? -0.913 -15.883 -0.518 1 97.81 96 LEU A CA 1
ATOM 814 C C . LEU A 1 96 ? -1.641 -17.047 -1.199 1 97.81 96 LEU A C 1
ATOM 816 O O . LEU A 1 96 ? -2.867 -17.016 -1.318 1 97.81 96 LEU A O 1
ATOM 820 N N . LEU A 1 97 ? -0.912 -18.047 -1.529 1 97.75 97 LEU A N 1
ATOM 821 C CA . LEU A 1 97 ? -1.449 -19.094 -2.389 1 97.75 97 LEU A CA 1
ATOM 822 C C . LEU A 1 97 ? -2.164 -20.156 -1.564 1 97.75 97 LEU A C 1
ATOM 824 O O . LEU A 1 97 ? -2.666 -21.141 -2.115 1 97.75 97 LEU A O 1
ATOM 828 N N . GLU A 1 98 ? -2.223 -19.906 -0.293 1 96.62 98 GLU A N 1
ATOM 829 C CA . GLU A 1 98 ? -3.119 -20.734 0.518 1 96.62 98 GLU A CA 1
ATOM 830 C C . GLU A 1 98 ? -4.566 -20.578 0.065 1 96.62 98 GLU A C 1
ATOM 832 O O . GLU A 1 98 ? -5.387 -21.469 0.27 1 96.62 98 GLU A O 1
ATOM 837 N N . SER A 1 99 ? -4.824 -19.484 -0.491 1 97.69 99 SER A N 1
ATOM 838 C CA . SER A 1 99 ? -6.141 -19.234 -1.07 1 97.69 99 SER A CA 1
ATOM 839 C C . SER A 1 99 ? -6.27 -19.875 -2.445 1 97.69 99 SER A C 1
ATOM 841 O O . SER A 1 99 ? -5.453 -19.625 -3.334 1 97.69 99 SER A O 1
ATOM 843 N N . GLN A 1 100 ? -7.34 -20.625 -2.6 1 96.88 100 GLN A N 1
ATOM 844 C CA . GLN A 1 100 ? -7.586 -21.234 -3.902 1 96.88 100 GLN A CA 1
ATOM 845 C C . GLN A 1 100 ? -7.832 -20.172 -4.969 1 96.88 100 GLN A C 1
ATOM 847 O O . GLN A 1 100 ? -7.445 -20.344 -6.125 1 96.88 100 GLN A O 1
ATOM 852 N N . VAL A 1 101 ? -8.445 -19.094 -4.562 1 97.5 101 VAL A N 1
ATOM 853 C CA . VAL A 1 101 ? -8.719 -17.969 -5.457 1 97.5 101 VAL A CA 1
ATOM 854 C C . VAL A 1 101 ? -7.41 -17.422 -6.016 1 97.5 101 VAL A C 1
ATOM 856 O O . VAL A 1 101 ? -7.266 -17.25 -7.23 1 97.5 101 VAL A O 1
ATOM 859 N N . LEU A 1 102 ? -6.469 -17.203 -5.148 1 98.44 102 LEU A N 1
ATOM 860 C CA . LEU A 1 102 ? -5.203 -16.609 -5.562 1 98.44 102 LEU A CA 1
ATOM 861 C C . LEU A 1 102 ? -4.328 -17.625 -6.273 1 98.44 102 LEU A C 1
ATOM 863 O O . LEU A 1 102 ? -3.553 -17.281 -7.164 1 98.44 102 LEU A O 1
ATOM 867 N N . HIS A 1 103 ? -4.48 -18.859 -5.867 1 97.88 103 HIS A N 1
ATOM 868 C CA . HIS A 1 103 ? -3.768 -19.922 -6.578 1 97.88 103 HIS A CA 1
ATOM 869 C C . HIS A 1 103 ? -4.191 -19.984 -8.039 1 97.88 103 HIS A C 1
ATOM 871 O O . HIS A 1 103 ? -3.344 -20.047 -8.938 1 97.88 103 HIS A O 1
ATOM 877 N N . ASN A 1 104 ? -5.469 -19.984 -8.273 1 97.75 104 ASN A N 1
ATOM 878 C CA . ASN A 1 104 ? -5.988 -19.984 -9.641 1 97.75 104 ASN A CA 1
ATOM 879 C C . ASN A 1 104 ? -5.492 -18.766 -10.43 1 97.75 104 ASN A C 1
ATOM 881 O O . ASN A 1 104 ? -5.129 -18.891 -11.602 1 97.75 104 ASN A O 1
ATOM 885 N N . HIS A 1 105 ? -5.496 -17.641 -9.75 1 98.31 105 HIS A N 1
ATOM 886 C CA . HIS A 1 105 ? -5.027 -16.422 -10.383 1 98.31 105 HIS A CA 1
ATOM 887 C C . HIS A 1 105 ? -3.555 -16.531 -10.773 1 98.31 105 HIS A C 1
ATOM 889 O O . HIS A 1 105 ? -3.172 -16.141 -11.875 1 98.31 105 HIS A O 1
ATOM 895 N N . PHE A 1 106 ? -2.758 -17.094 -9.914 1 98.38 106 PHE A N 1
ATOM 896 C CA . PHE A 1 106 ? -1.338 -17.328 -10.141 1 98.38 106 PHE A CA 1
ATOM 897 C C . PHE A 1 106 ? -1.121 -18.109 -11.43 1 98.38 106 PHE A C 1
ATOM 899 O O . PHE A 1 106 ? -0.324 -17.703 -12.281 1 98.38 106 PHE A O 1
ATOM 906 N N . GLU A 1 107 ? -1.804 -19.125 -11.586 1 97.88 107 GLU A N 1
ATOM 907 C CA . GLU A 1 107 ? -1.666 -19.969 -12.766 1 97.88 107 GLU A CA 1
ATOM 908 C C . GLU A 1 107 ? -2.078 -19.219 -14.031 1 97.88 107 GLU A C 1
ATOM 910 O O . GLU A 1 107 ? -1.413 -19.328 -15.062 1 97.88 107 GLU A O 1
ATOM 915 N N . THR A 1 108 ? -3.117 -18.484 -13.891 1 98.06 108 THR A N 1
ATOM 916 C CA . THR A 1 108 ? -3.676 -17.766 -15.031 1 98.06 108 THR A CA 1
ATOM 917 C C . THR A 1 108 ? -2.703 -16.703 -15.531 1 98.06 108 THR A C 1
ATOM 919 O O . THR A 1 108 ? -2.58 -16.484 -16.75 1 98.06 108 THR A O 1
ATOM 922 N N . VAL A 1 109 ? -1.962 -16.078 -14.633 1 98.38 109 VAL A N 1
ATOM 923 C CA . VAL A 1 109 ? -1.184 -14.898 -15.016 1 98.38 109 VAL A CA 1
ATOM 924 C C . VAL A 1 109 ? 0.263 -15.305 -15.289 1 98.38 109 VAL A C 1
ATOM 926 O O . VAL A 1 109 ? 1.074 -14.484 -15.719 1 98.38 109 VAL A O 1
ATOM 929 N N . LEU A 1 110 ? 0.629 -16.547 -15.086 1 98.5 110 LEU A N 1
ATOM 930 C CA . LEU A 1 110 ? 2.01 -17.016 -15.211 1 98.5 110 LEU A CA 1
ATOM 931 C C . LEU A 1 110 ? 2.566 -16.688 -16.594 1 98.5 110 LEU A C 1
ATOM 933 O O . LEU A 1 110 ? 3.643 -16.094 -16.703 1 98.5 110 LEU A O 1
ATOM 937 N N . PRO A 1 111 ? 1.811 -16.938 -17.703 1 98.44 111 PRO A N 1
ATOM 938 C CA . PRO A 1 111 ? 2.398 -16.672 -19.016 1 98.44 111 PRO A CA 1
ATOM 939 C C . PRO A 1 111 ? 2.688 -15.188 -19.234 1 98.44 111 PRO A C 1
ATOM 941 O O . PRO A 1 111 ? 3.768 -14.828 -19.703 1 98.44 111 PRO A O 1
ATOM 944 N N . LYS A 1 112 ? 1.771 -14.344 -18.844 1 98.44 112 LYS A N 1
ATOM 945 C CA . LYS A 1 112 ? 1.955 -12.906 -19.031 1 98.44 112 LYS A CA 1
ATOM 946 C C . LYS A 1 112 ? 3.08 -12.375 -18.141 1 98.44 112 LYS A C 1
ATOM 948 O O . LYS A 1 112 ? 3.885 -11.547 -18.578 1 98.44 112 LYS A O 1
ATOM 953 N N . ASN A 1 113 ? 3.172 -12.844 -16.922 1 98.81 113 ASN A N 1
ATOM 954 C CA . ASN A 1 113 ? 4.227 -12.422 -16 1 98.81 113 ASN A CA 1
ATOM 955 C C . ASN A 1 113 ? 5.598 -12.898 -16.469 1 98.81 113 ASN A C 1
ATOM 957 O O . ASN A 1 113 ? 6.602 -12.211 -16.266 1 98.81 113 ASN A O 1
ATOM 961 N N . TYR A 1 114 ? 5.559 -14.047 -17.062 1 98.81 114 TYR A N 1
ATOM 962 C CA . TYR A 1 114 ? 6.836 -14.539 -17.578 1 98.81 114 TYR A CA 1
ATOM 963 C C . TYR A 1 114 ? 7.348 -13.648 -18.703 1 98.81 114 TYR A C 1
ATOM 965 O O . TYR A 1 114 ? 8.531 -13.32 -18.75 1 98.81 114 TYR A O 1
ATOM 973 N N . ALA A 1 115 ? 6.449 -13.367 -19.609 1 98.81 115 ALA A N 1
ATOM 974 C CA . ALA A 1 115 ? 6.844 -12.5 -20.719 1 98.81 115 ALA A CA 1
ATOM 975 C C . ALA A 1 115 ? 7.441 -11.188 -20.219 1 98.81 115 ALA A C 1
ATOM 977 O O . ALA A 1 115 ? 8.469 -10.734 -20.719 1 98.81 115 ALA A O 1
ATOM 978 N N . LYS A 1 116 ? 6.82 -10.625 -19.203 1 98.81 116 LYS A N 1
ATOM 979 C CA . LYS A 1 116 ? 7.316 -9.391 -18.594 1 98.81 116 LYS A CA 1
ATOM 980 C C . LYS A 1 116 ? 8.656 -9.625 -17.891 1 98.81 116 LYS A C 1
ATOM 982 O O . LYS A 1 116 ? 9.578 -8.82 -18.016 1 98.81 116 LYS A O 1
ATOM 987 N N . ALA A 1 117 ? 8.766 -10.672 -17.188 1 98.88 117 ALA A N 1
ATOM 988 C CA . ALA A 1 117 ? 9.992 -11.008 -16.469 1 98.88 117 ALA A CA 1
ATOM 989 C C . ALA A 1 117 ? 11.156 -11.203 -17.438 1 98.88 117 ALA A C 1
ATOM 991 O O . ALA A 1 117 ? 12.273 -10.758 -17.172 1 98.88 117 ALA A O 1
ATOM 992 N N . ARG A 1 118 ? 10.82 -11.891 -18.484 1 98.81 118 ARG A N 1
ATOM 993 C CA . ARG A 1 118 ? 11.828 -12.109 -19.516 1 98.81 118 ARG A CA 1
ATOM 994 C C . ARG A 1 118 ? 12.391 -10.789 -20.031 1 98.81 118 ARG A C 1
ATOM 996 O O . ARG A 1 118 ? 13.609 -10.609 -20.109 1 98.81 118 ARG A O 1
ATOM 1003 N N . LYS A 1 119 ? 11.5 -9.891 -20.344 1 98.81 119 LYS A N 1
ATOM 1004 C CA . LYS A 1 119 ? 11.906 -8.578 -20.844 1 98.81 119 LYS A CA 1
ATOM 1005 C C . LYS A 1 119 ? 12.781 -7.852 -19.812 1 98.81 119 LYS A C 1
ATOM 1007 O O . LYS A 1 119 ? 13.812 -7.281 -20.172 1 98.81 119 LYS A O 1
ATOM 1012 N N . LEU A 1 120 ? 12.477 -7.957 -18.609 1 98.81 120 LEU A N 1
ATOM 1013 C CA . LEU A 1 120 ? 13.195 -7.254 -17.547 1 98.81 120 LEU A CA 1
ATOM 1014 C C . LEU A 1 120 ? 14.539 -7.914 -17.266 1 98.81 120 LEU A C 1
ATOM 1016 O O . LEU A 1 120 ? 15.531 -7.227 -17.016 1 98.81 120 LEU A O 1
ATOM 1020 N N . ALA A 1 121 ? 14.57 -9.188 -17.344 1 98.69 121 ALA A N 1
ATOM 1021 C CA . ALA A 1 121 ? 15.828 -9.906 -17.156 1 98.69 121 ALA A CA 1
ATOM 1022 C C . ALA A 1 121 ? 16.828 -9.578 -18.266 1 98.69 121 ALA A C 1
ATOM 1024 O O . ALA A 1 121 ? 18.016 -9.383 -18 1 98.69 121 ALA A O 1
ATOM 1025 N N . ILE A 1 122 ? 16.25 -9.5 -19.469 1 98.69 122 ILE A N 1
ATOM 1026 C CA . ILE A 1 122 ? 17.078 -9.141 -20.609 1 98.69 122 ILE A CA 1
ATOM 1027 C C . ILE A 1 122 ? 17.641 -7.73 -20.422 1 98.69 122 ILE A C 1
ATOM 1029 O O . ILE A 1 122 ? 18.844 -7.504 -20.578 1 98.69 122 ILE A O 1
ATOM 1033 N N . LYS A 1 123 ? 16.828 -6.891 -20.062 1 98.62 123 LYS A N 1
ATOM 1034 C CA . LYS A 1 123 ? 17.219 -5.496 -19.859 1 98.62 123 LYS A CA 1
ATOM 1035 C C . LYS A 1 123 ? 18.25 -5.375 -18.75 1 98.62 123 LYS A C 1
ATOM 1037 O O . LYS A 1 123 ? 19.234 -4.633 -18.891 1 98.62 123 LYS A O 1
ATOM 1042 N N . LYS A 1 124 ? 18.141 -6.09 -17.719 1 98.25 124 LYS A N 1
ATOM 1043 C CA . LYS A 1 124 ? 19.031 -6 -16.562 1 98.25 124 LYS A CA 1
ATOM 1044 C C . LYS A 1 124 ? 20.391 -6.621 -16.875 1 98.25 124 LYS A C 1
ATOM 1046 O O . LYS A 1 124 ? 21.422 -6.082 -16.469 1 98.25 124 LYS A O 1
ATOM 1051 N N . SER A 1 125 ? 20.359 -7.738 -17.594 1 97.88 125 SER A N 1
ATOM 1052 C CA . SER A 1 125 ? 21.578 -8.508 -17.812 1 97.88 125 SER A CA 1
ATOM 1053 C C . SER A 1 125 ? 22.312 -8.039 -19.062 1 97.88 125 SER A C 1
ATOM 1055 O O . SER A 1 125 ? 23.5 -8.32 -19.219 1 97.88 125 SER A O 1
ATOM 1057 N N . HIS A 1 126 ? 21.516 -7.469 -19.969 1 98.12 126 HIS A N 1
ATOM 1058 C CA . HIS A 1 126 ? 22.016 -7.066 -21.281 1 98.12 126 HIS A CA 1
ATOM 1059 C C . HIS A 1 126 ? 22.5 -8.273 -22.078 1 98.12 126 HIS A C 1
ATOM 1061 O O . HIS A 1 126 ? 23.328 -8.125 -22.984 1 98.12 126 HIS A O 1
ATOM 1067 N N . LEU A 1 127 ? 22.094 -9.43 -21.719 1 98 127 LEU A N 1
ATOM 1068 C CA . LEU A 1 127 ? 22.406 -10.641 -22.469 1 98 127 LEU A CA 1
ATOM 1069 C C . LEU A 1 127 ? 21.531 -10.758 -23.719 1 98 127 LEU A C 1
ATOM 1071 O O . LEU A 1 127 ? 20.516 -10.062 -23.828 1 98 127 LEU A O 1
ATOM 1075 N N . SER A 1 128 ? 22 -11.594 -24.625 1 97.94 128 SER A N 1
ATOM 1076 C CA . SER A 1 128 ? 21.203 -11.82 -25.828 1 97.94 128 SER A CA 1
ATOM 1077 C C . SER A 1 128 ? 19.828 -12.352 -25.5 1 97.94 128 SER A C 1
ATOM 1079 O O . SER A 1 128 ? 19.672 -13.266 -24.688 1 97.94 128 SER A O 1
ATOM 1081 N N . PRO A 1 129 ? 18.797 -11.828 -26.125 1 98.06 129 PRO A N 1
ATOM 1082 C CA . PRO A 1 129 ? 17.438 -12.305 -25.891 1 98.06 129 PRO A CA 1
ATOM 1083 C C . PRO A 1 129 ? 17.281 -13.797 -26.172 1 98.06 129 PRO A C 1
ATOM 1085 O O . PRO A 1 129 ? 16.406 -14.453 -25.594 1 98.06 129 PRO A O 1
ATOM 1088 N N . THR A 1 130 ? 18.156 -14.328 -26.969 1 97.44 130 THR A N 1
ATOM 1089 C CA . THR A 1 130 ? 18.016 -15.711 -27.391 1 97.44 130 THR A CA 1
ATOM 1090 C C . THR A 1 130 ? 18.359 -16.672 -26.266 1 97.44 130 THR A C 1
ATOM 1092 O O . THR A 1 130 ? 18.016 -17.859 -26.312 1 97.44 130 THR A O 1
ATOM 1095 N N . ILE A 1 131 ? 18.969 -16.172 -25.266 1 97.38 131 ILE A N 1
ATOM 1096 C CA . ILE A 1 131 ? 19.391 -16.969 -24.125 1 97.38 131 ILE A CA 1
ATOM 1097 C C . ILE A 1 131 ? 18.172 -17.297 -23.25 1 97.38 131 ILE A C 1
ATOM 1099 O O . ILE A 1 131 ? 18.141 -18.344 -22.594 1 97.38 131 ILE A O 1
ATOM 1103 N N . PHE A 1 132 ? 17.266 -16.375 -23.312 1 98.44 132 PHE A N 1
ATOM 1104 C CA . PHE A 1 132 ? 16.078 -16.5 -22.484 1 98.44 132 PHE A CA 1
ATOM 1105 C C . PHE A 1 132 ? 14.93 -17.141 -23.25 1 98.44 132 PHE A C 1
ATOM 1107 O O . PHE A 1 132 ? 14.484 -16.625 -24.266 1 98.44 132 PHE A O 1
ATOM 1114 N N . PRO A 1 133 ? 14.414 -18.297 -22.734 1 98.44 133 PRO A N 1
ATOM 1115 C CA . PRO A 1 133 ? 13.305 -18.953 -23.422 1 98.44 133 PRO A CA 1
ATOM 1116 C C . PRO A 1 133 ? 12.102 -18.031 -23.641 1 98.44 133 PRO A C 1
ATOM 1118 O O . PRO A 1 133 ? 11.789 -17.219 -22.766 1 98.44 133 PRO A O 1
ATOM 1121 N N . GLU A 1 134 ? 11.43 -18.203 -24.703 1 98 134 GLU A N 1
ATOM 1122 C CA . GLU A 1 134 ? 10.273 -17.375 -25.016 1 98 134 GLU A CA 1
ATOM 1123 C C . GLU A 1 134 ? 9.062 -17.781 -24.172 1 98 134 GLU A C 1
ATOM 1125 O O . GLU A 1 134 ? 8.211 -16.938 -23.875 1 98 134 GLU A O 1
ATOM 1130 N N . VAL A 1 135 ? 9.008 -19.094 -23.922 1 98 135 VAL A N 1
ATOM 1131 C CA . VAL A 1 135 ? 7.945 -19.609 -23.078 1 98 135 VAL A CA 1
ATOM 1132 C C . VAL A 1 135 ? 8.523 -20.047 -21.719 1 98 135 VAL A C 1
ATOM 1134 O O . VAL A 1 135 ? 9.641 -20.562 -21.656 1 98 135 VAL A O 1
ATOM 1137 N N . CYS A 1 136 ? 7.789 -19.844 -20.703 1 98.5 136 CYS A N 1
ATOM 1138 C CA . CYS A 1 136 ? 8.266 -20.156 -19.359 1 98.5 136 CYS A CA 1
ATOM 1139 C C . CYS A 1 136 ? 8.734 -21.594 -19.266 1 98.5 136 CYS A C 1
ATOM 1141 O O . CYS A 1 136 ? 7.945 -22.531 -19.469 1 98.5 136 CYS A O 1
ATOM 1143 N N . PRO A 1 137 ? 9.875 -21.781 -18.922 1 98 137 PRO A N 1
ATOM 1144 C CA . PRO A 1 137 ? 10.422 -23.141 -18.891 1 98 137 PRO A CA 1
ATOM 1145 C C . PRO A 1 137 ? 10.172 -23.859 -17.578 1 98 137 PRO A C 1
ATOM 1147 O O . PRO A 1 137 ? 10.492 -25.047 -17.438 1 98 137 PRO A O 1
ATOM 1150 N N . TYR A 1 138 ? 9.602 -23.156 -16.625 1 98.12 138 TYR A N 1
ATOM 1151 C CA . TYR A 1 138 ? 9.477 -23.703 -15.281 1 98.12 138 TYR A CA 1
ATOM 1152 C C . TYR A 1 138 ? 8.055 -24.203 -15.031 1 98.12 138 TYR A C 1
ATOM 1154 O O . TYR A 1 138 ? 7.082 -23.562 -15.438 1 98.12 138 TYR A O 1
ATOM 1162 N N . THR A 1 139 ? 7.98 -25.344 -14.328 1 96.75 139 THR A N 1
ATOM 1163 C CA . THR A 1 139 ? 6.68 -25.812 -13.859 1 96.75 139 THR A CA 1
ATOM 1164 C C . THR A 1 139 ? 6.277 -25.078 -12.578 1 96.75 139 THR A C 1
ATOM 1166 O O . THR A 1 139 ? 7.117 -24.484 -11.914 1 96.75 139 THR A O 1
ATOM 1169 N N . LEU A 1 140 ? 5.027 -25.172 -12.273 1 95.19 140 LEU A N 1
ATOM 1170 C CA . LEU A 1 140 ? 4.539 -24.562 -11.031 1 95.19 140 LEU A CA 1
ATOM 1171 C C . LEU A 1 140 ? 5.266 -25.156 -9.828 1 95.19 140 LEU A C 1
ATOM 1173 O O . LEU A 1 140 ? 5.621 -24.422 -8.898 1 95.19 140 LEU A O 1
ATOM 1177 N N . GLY A 1 141 ? 5.484 -26.438 -9.883 1 95.25 141 GLY A N 1
ATOM 1178 C CA . GLY A 1 141 ? 6.215 -27.109 -8.812 1 95.25 141 GLY A CA 1
ATOM 1179 C C . GLY A 1 141 ? 7.629 -26.578 -8.641 1 95.25 141 GLY A C 1
ATOM 1180 O O . GLY A 1 141 ? 8.094 -26.406 -7.512 1 95.25 141 GLY A O 1
ATOM 1181 N N . GLN A 1 142 ? 8.281 -26.312 -9.719 1 97.62 142 GLN A N 1
ATOM 1182 C CA . GLN A 1 142 ? 9.641 -25.781 -9.68 1 97.62 142 GLN A CA 1
ATOM 1183 C C . GLN A 1 142 ? 9.656 -24.359 -9.148 1 97.62 142 GLN A C 1
ATOM 1185 O O . GLN A 1 142 ? 10.461 -24.031 -8.281 1 97.62 142 GLN A O 1
ATOM 1190 N N . ILE A 1 143 ? 8.766 -23.547 -9.625 1 98.31 143 ILE A N 1
ATOM 1191 C CA . ILE A 1 143 ? 8.719 -22.125 -9.312 1 98.31 143 ILE A CA 1
ATOM 1192 C C . ILE A 1 143 ? 8.555 -21.938 -7.801 1 98.31 143 ILE A C 1
ATOM 1194 O O . ILE A 1 143 ? 9.188 -21.062 -7.211 1 98.31 143 ILE A O 1
ATOM 1198 N N . LEU A 1 144 ? 7.793 -22.781 -7.195 1 97.69 144 LEU A N 1
ATOM 1199 C CA . LEU A 1 144 ? 7.422 -22.578 -5.801 1 97.69 144 LEU A CA 1
ATOM 1200 C C . LEU A 1 144 ? 8.234 -23.484 -4.879 1 97.69 144 LEU A C 1
ATOM 1202 O O . LEU A 1 144 ? 8.047 -23.453 -3.66 1 97.69 144 LEU A O 1
ATOM 1206 N N . ASP A 1 145 ? 9.164 -24.297 -5.445 1 97.62 145 ASP A N 1
ATOM 1207 C CA . ASP A 1 145 ? 9.93 -25.25 -4.664 1 97.62 145 ASP A CA 1
ATOM 1208 C C . ASP A 1 145 ? 11.141 -24.594 -4.004 1 97.62 145 ASP A C 1
ATOM 1210 O O . ASP A 1 145 ? 12.094 -24.219 -4.688 1 97.62 145 ASP A O 1
ATOM 1214 N N . PHE A 1 146 ? 11.117 -24.578 -2.725 1 96.75 146 PHE A N 1
ATOM 1215 C CA . PHE A 1 146 ? 12.195 -23.938 -1.97 1 96.75 146 PHE A CA 1
ATOM 1216 C C . PHE A 1 146 ? 13.5 -24.719 -2.143 1 96.75 146 PHE A C 1
ATOM 1218 O O . PHE A 1 146 ? 14.586 -24.172 -1.917 1 96.75 146 PHE A O 1
ATOM 1225 N N . GLY A 1 147 ? 13.422 -25.875 -2.578 1 97.31 147 GLY A N 1
ATOM 1226 C CA . GLY A 1 147 ? 14.602 -26.719 -2.73 1 97.31 147 GLY A CA 1
ATOM 1227 C C . GLY A 1 147 ? 15.094 -26.797 -4.164 1 97.31 147 GLY A C 1
ATOM 1228 O O . GLY A 1 147 ? 16.016 -27.562 -4.465 1 97.31 147 GLY A O 1
ATOM 1229 N N . TRP A 1 148 ? 14.516 -26.047 -4.977 1 98 148 TRP A N 1
ATOM 1230 C CA . TRP A 1 148 ? 14.844 -26.156 -6.395 1 98 148 TRP A CA 1
ATOM 1231 C C . TRP A 1 148 ? 15.383 -24.828 -6.926 1 98 148 TRP A C 1
ATOM 1233 O O . TRP A 1 148 ? 14.828 -23.766 -6.645 1 98 148 TRP A O 1
ATOM 1243 N N . LEU A 1 149 ? 16.438 -24.828 -7.68 1 97.62 149 LEU A N 1
ATOM 1244 C CA . LEU A 1 149 ? 16.984 -23.719 -8.461 1 97.62 149 LEU A CA 1
ATOM 1245 C C . LEU A 1 149 ? 17.359 -24.172 -9.867 1 97.62 149 LEU A C 1
ATOM 1247 O O . LEU A 1 149 ? 17.781 -25.312 -10.062 1 97.62 149 LEU A O 1
ATOM 1251 N N . PRO A 1 150 ? 17.234 -23.266 -10.766 1 95.31 150 PRO A N 1
ATOM 1252 C CA . PRO A 1 150 ? 17.562 -23.656 -12.141 1 95.31 150 PRO A CA 1
ATOM 1253 C C . PRO A 1 150 ? 19.078 -23.797 -12.375 1 95.31 150 PRO A C 1
ATOM 1255 O O . PRO A 1 150 ? 19.875 -23.172 -11.656 1 95.31 150 PRO A O 1
ATOM 1258 N N . MET B 1 1 ? -22.891 -23.656 28.562 1 24.69 1 MET B N 1
ATOM 1259 C CA . MET B 1 1 ? -21.578 -23.047 28.359 1 24.69 1 MET B CA 1
ATOM 1260 C C . MET B 1 1 ? -21.125 -23.188 26.922 1 24.69 1 MET B C 1
ATOM 1262 O O . MET B 1 1 ? -20.672 -24.266 26.516 1 24.69 1 MET B O 1
ATOM 1266 N N . VAL B 1 2 ? -21.906 -22.859 25.938 1 34.03 2 VAL B N 1
ATOM 1267 C CA . VAL B 1 2 ? -21.734 -23.156 24.516 1 34.03 2 VAL B CA 1
ATOM 1268 C C . VAL B 1 2 ? -20.359 -22.672 24.047 1 34.03 2 VAL B C 1
ATOM 1270 O O . VAL B 1 2 ? -20 -21.516 24.281 1 34.03 2 VAL B O 1
ATOM 1273 N N . GLU B 1 3 ? -19.312 -23.453 24.328 1 31.73 3 GLU B N 1
ATOM 1274 C CA . GLU B 1 3 ? -17.922 -23.25 23.969 1 31.73 3 GLU B CA 1
ATOM 1275 C C . GLU B 1 3 ? -17.781 -22.578 22.609 1 31.73 3 GLU B C 1
ATOM 1277 O O . GLU B 1 3 ? -18.25 -23.109 21.594 1 31.73 3 GLU B O 1
ATOM 1282 N N . ALA B 1 4 ? -18.141 -21.344 22.484 1 37.72 4 ALA B N 1
ATOM 1283 C CA . ALA B 1 4 ? -18.094 -20.562 21.25 1 37.72 4 ALA B CA 1
ATOM 1284 C C . ALA B 1 4 ? -16.906 -20.969 20.391 1 37.72 4 ALA B C 1
ATOM 1286 O O . ALA B 1 4 ? -15.766 -20.562 20.656 1 37.72 4 ALA B O 1
ATOM 1287 N N . THR B 1 5 ? -16.438 -22.141 20.141 1 41.69 5 THR B N 1
ATOM 1288 C CA . THR B 1 5 ? -15.516 -22.766 19.203 1 41.69 5 THR B CA 1
ATOM 1289 C C . THR B 1 5 ? -15.43 -21.984 17.906 1 41.69 5 THR B C 1
ATOM 1291 O O . THR B 1 5 ? -16.344 -22.047 17.062 1 41.69 5 THR B O 1
ATOM 1294 N N . ALA B 1 6 ? -15.234 -20.797 17.797 1 43.97 6 ALA B N 1
ATOM 1295 C CA . ALA B 1 6 ? -15.445 -19.703 16.859 1 43.97 6 ALA B CA 1
ATOM 1296 C C . ALA B 1 6 ? -14.945 -20.094 15.461 1 43.97 6 ALA B C 1
ATOM 1298 O O . ALA B 1 6 ? -13.766 -20.406 15.281 1 43.97 6 ALA B O 1
ATOM 1299 N N . LEU B 1 7 ? -15.57 -20.938 14.586 1 48.91 7 LEU B N 1
ATOM 1300 C CA . LEU B 1 7 ? -15.391 -21.203 13.164 1 48.91 7 LEU B CA 1
ATOM 1301 C C . LEU B 1 7 ? -14.648 -20.047 12.492 1 48.91 7 LEU B C 1
ATOM 1303 O O . LEU B 1 7 ? -15.07 -18.906 12.578 1 48.91 7 LEU B O 1
ATOM 1307 N N . THR B 1 8 ? -13.398 -20.25 12.516 1 63 8 THR B N 1
ATOM 1308 C CA . THR B 1 8 ? -12.57 -19.25 11.859 1 63 8 THR B CA 1
ATOM 1309 C C . THR B 1 8 ? -13.25 -18.719 10.602 1 63 8 THR B C 1
ATOM 1311 O O . THR B 1 8 ? -13.68 -19.5 9.742 1 63 8 THR B O 1
ATOM 1314 N N . SER B 1 9 ? -13.805 -17.484 10.633 1 84.5 9 SER B N 1
ATOM 1315 C CA . SER B 1 9 ? -14.586 -16.828 9.594 1 84.5 9 SER B CA 1
ATOM 1316 C C . SER B 1 9 ? -13.867 -16.875 8.25 1 84.5 9 SER B C 1
ATOM 1318 O O . SER B 1 9 ? -12.641 -17.047 8.203 1 84.5 9 SER B O 1
ATOM 1320 N N . LEU B 1 10 ? -14.547 -17.328 7.277 1 92.56 10 LEU B N 1
ATOM 1321 C CA . LEU B 1 10 ? -14 -17.25 5.93 1 92.56 10 LEU B CA 1
ATOM 1322 C C . LEU B 1 10 ? -13.07 -16.047 5.785 1 92.56 10 LEU B C 1
ATOM 1324 O O . LEU B 1 10 ? -12.062 -16.109 5.078 1 92.56 10 LEU B O 1
ATOM 1328 N N . TYR B 1 11 ? -13.305 -15.125 6.648 1 94.25 11 TYR B N 1
ATOM 1329 C CA . TYR B 1 11 ? -12.523 -13.891 6.664 1 94.25 11 TYR B CA 1
ATOM 1330 C C . TYR B 1 11 ? -11.094 -14.164 7.105 1 94.25 11 TYR B C 1
ATOM 1332 O O . TYR B 1 11 ? -10.141 -13.695 6.473 1 94.25 11 TYR B O 1
ATOM 1340 N N . GLU B 1 12 ? -10.906 -14.875 8.055 1 92.81 12 GLU B N 1
ATOM 1341 C CA . GLU B 1 12 ? -9.578 -15.164 8.594 1 92.81 12 GLU B CA 1
ATOM 1342 C C . GLU B 1 12 ? -8.898 -16.281 7.809 1 92.81 12 GLU B C 1
ATOM 1344 O O . GLU B 1 12 ? -7.676 -16.266 7.637 1 92.81 12 GLU B O 1
ATOM 1349 N N . GLN B 1 13 ? -9.664 -17.188 7.316 1 93.38 13 GLN B N 1
ATOM 1350 C CA . GLN B 1 13 ? -9.125 -18.391 6.699 1 93.38 13 GLN B CA 1
ATOM 1351 C C . GLN B 1 13 ? -8.75 -18.141 5.238 1 93.38 13 GLN B C 1
ATOM 1353 O O . GLN B 1 13 ? -7.75 -18.672 4.75 1 93.38 13 GLN B O 1
ATOM 1358 N N . ASP B 1 14 ? -9.547 -17.391 4.652 1 96.31 14 ASP B N 1
ATOM 1359 C CA . ASP B 1 14 ? -9.375 -17.141 3.223 1 96.31 14 ASP B CA 1
ATOM 1360 C C . ASP B 1 14 ? -9.922 -15.766 2.838 1 96.31 14 ASP B C 1
ATOM 1362 O O . ASP B 1 14 ? -10.992 -15.656 2.24 1 96.31 14 ASP B O 1
ATOM 1366 N N . TYR B 1 15 ? -9.141 -14.812 3.035 1 97.19 15 TYR B N 1
ATOM 1367 C CA . TYR B 1 15 ? -9.523 -13.414 2.871 1 97.19 15 TYR B CA 1
ATOM 1368 C C . TYR B 1 15 ? -9.945 -13.125 1.433 1 97.19 15 TYR B C 1
ATOM 1370 O O . TYR B 1 15 ? -11.008 -12.555 1.192 1 97.19 15 TYR B O 1
ATOM 1378 N N . PRO B 1 16 ? -9.258 -13.617 0.426 1 97.94 16 PRO B N 1
ATOM 1379 C CA . PRO B 1 16 ? -9.711 -13.375 -0.946 1 97.94 16 PRO B CA 1
ATOM 1380 C C . PRO B 1 16 ? -11.07 -14.008 -1.239 1 97.94 16 PRO B C 1
ATOM 1382 O O . PRO B 1 16 ? -11.914 -13.391 -1.897 1 97.94 16 PRO B O 1
ATOM 1385 N N . ALA B 1 17 ? -11.266 -15.164 -0.817 1 97.44 17 ALA B N 1
ATOM 1386 C CA . ALA B 1 17 ? -12.547 -15.828 -1.021 1 97.44 17 ALA B CA 1
ATOM 1387 C C . ALA B 1 17 ? -13.672 -15.078 -0.307 1 97.44 17 ALA B C 1
ATOM 1389 O O . ALA B 1 17 ? -14.781 -14.977 -0.827 1 97.44 17 ALA B O 1
ATOM 1390 N N . TRP B 1 18 ? -13.32 -14.594 0.864 1 97.75 18 TRP B N 1
ATOM 1391 C CA . TRP B 1 18 ? -14.289 -13.797 1.615 1 97.75 18 TRP B CA 1
ATOM 1392 C C . TRP B 1 18 ? -14.664 -12.531 0.847 1 97.75 18 TRP B C 1
ATOM 1394 O O . TRP B 1 18 ? -15.844 -12.172 0.773 1 97.75 18 TRP B O 1
ATOM 1404 N N . LEU B 1 19 ? -13.68 -11.875 0.265 1 97.69 19 LEU B N 1
ATOM 1405 C CA . LEU B 1 19 ? -13.938 -10.68 -0.526 1 97.69 19 LEU B CA 1
ATOM 1406 C C . LEU B 1 19 ? -14.875 -10.984 -1.689 1 97.69 19 LEU B C 1
ATOM 1408 O O . LEU B 1 19 ? -15.828 -10.242 -1.938 1 97.69 19 LEU B O 1
ATOM 1412 N N . ASP B 1 20 ? -14.609 -12.094 -2.346 1 96.94 20 ASP B N 1
ATOM 1413 C CA . ASP B 1 20 ? -15.43 -12.477 -3.49 1 96.94 20 ASP B CA 1
ATOM 1414 C C . ASP B 1 20 ? -16.859 -12.781 -3.059 1 96.94 20 ASP B C 1
ATOM 1416 O O . ASP B 1 20 ? -17.812 -12.375 -3.721 1 96.94 20 ASP B O 1
ATOM 1420 N N . LEU B 1 21 ? -16.953 -13.508 -1.992 1 96.94 21 LEU B N 1
ATOM 1421 C CA . LEU B 1 21 ? -18.266 -13.828 -1.455 1 96.94 21 LEU B CA 1
ATOM 1422 C C . LEU B 1 21 ? -19.031 -12.555 -1.081 1 96.94 21 LEU B C 1
ATOM 1424 O O . LEU B 1 21 ? -20.188 -12.383 -1.46 1 96.94 21 LEU B O 1
ATOM 1428 N N . THR B 1 22 ? -18.391 -11.695 -0.331 1 97.12 22 THR B N 1
ATOM 1429 C CA . THR B 1 22 ? -18.984 -10.438 0.104 1 97.12 22 THR B CA 1
ATOM 1430 C C . THR B 1 22 ? -19.422 -9.602 -1.096 1 97.12 22 THR B C 1
ATOM 1432 O O . THR B 1 22 ? -20.516 -9.039 -1.097 1 97.12 22 THR B O 1
ATOM 1435 N N . LEU B 1 23 ? -18.578 -9.555 -2.094 1 97.31 23 LEU B N 1
ATOM 1436 C CA . LEU B 1 23 ? -18.891 -8.805 -3.305 1 97.31 23 LEU B CA 1
ATOM 1437 C C . LEU B 1 23 ? -20.156 -9.336 -3.965 1 97.31 23 LEU B C 1
ATOM 1439 O O . LEU B 1 23 ? -21.031 -8.562 -4.348 1 97.31 23 LEU B O 1
ATOM 1443 N N . THR B 1 24 ? -20.219 -10.633 -4.086 1 97.25 24 THR B N 1
ATOM 1444 C CA . THR B 1 24 ? -21.391 -11.266 -4.688 1 97.25 24 THR B CA 1
ATOM 1445 C C . THR B 1 24 ? -22.656 -10.953 -3.879 1 97.25 24 THR B C 1
ATOM 1447 O O . THR B 1 24 ? -23.688 -10.617 -4.445 1 97.25 24 THR B O 1
ATOM 1450 N N . GLN B 1 25 ? -22.516 -11.039 -2.604 1 96.88 25 GLN B N 1
ATOM 1451 C CA . GLN B 1 25 ? -23.641 -10.766 -1.715 1 96.88 25 GLN B CA 1
ATOM 1452 C C . GLN B 1 25 ? -24.109 -9.32 -1.835 1 96.88 25 GLN B C 1
ATOM 1454 O O . GLN B 1 25 ? -25.312 -9.039 -1.828 1 96.88 25 GLN B O 1
ATOM 1459 N N . LEU B 1 26 ? -23.188 -8.391 -1.979 1 96.12 26 LEU B N 1
ATOM 1460 C CA . LEU B 1 26 ? -23.516 -6.977 -2.125 1 96.12 26 LEU B CA 1
ATOM 1461 C C . LEU B 1 26 ? -24.188 -6.707 -3.463 1 96.12 26 LEU B C 1
ATOM 1463 O O . LEU B 1 26 ? -25.219 -6.027 -3.514 1 96.12 26 LEU B O 1
ATOM 1467 N N . LYS B 1 27 ? -23.656 -7.23 -4.484 1 96.12 27 LYS B N 1
ATOM 1468 C CA . LYS B 1 27 ? -24.203 -7.012 -5.824 1 96.12 27 LYS B CA 1
ATOM 1469 C C . LYS B 1 27 ? -25.609 -7.578 -5.953 1 96.12 27 LYS B C 1
ATOM 1471 O O . LYS B 1 27 ? -26.453 -7.016 -6.664 1 96.12 27 LYS B O 1
ATOM 1476 N N . GLN B 1 28 ? -25.828 -8.594 -5.215 1 95.88 28 GLN B N 1
ATOM 1477 C CA . GLN B 1 28 ? -27.125 -9.234 -5.25 1 95.88 28 GLN B CA 1
ATOM 1478 C C . GLN B 1 28 ? -28.031 -8.703 -4.141 1 95.88 28 GLN B C 1
ATOM 1480 O O . GLN B 1 28 ? -29.156 -9.195 -3.951 1 95.88 28 GLN B O 1
ATOM 1485 N N . GLN B 1 29 ? -27.578 -7.812 -3.395 1 92.38 29 GLN B N 1
ATOM 1486 C CA . GLN B 1 29 ? -28.297 -7.133 -2.324 1 92.38 29 GLN B CA 1
ATOM 1487 C C . GLN B 1 29 ? -28.812 -8.125 -1.289 1 92.38 29 GLN B C 1
ATOM 1489 O O . GLN B 1 29 ? -29.953 -8.023 -0.834 1 92.38 29 GLN B O 1
ATOM 1494 N N . GLN B 1 30 ? -28.031 -9.172 -1.076 1 93.56 30 GLN B N 1
ATOM 1495 C CA . GLN B 1 30 ? -28.344 -10.141 -0.032 1 93.56 30 GLN B CA 1
ATOM 1496 C C . GLN B 1 30 ? -27.812 -9.688 1.322 1 93.56 30 GLN B C 1
ATOM 1498 O O . GLN B 1 30 ? -26.922 -10.328 1.892 1 93.56 30 GLN B O 1
ATOM 1503 N N . PHE B 1 31 ? -28.422 -8.75 1.898 1 90.81 31 PHE B N 1
ATOM 1504 C CA . PHE B 1 31 ? -27.906 -8.023 3.053 1 90.81 31 PHE B CA 1
ATOM 1505 C C . PHE B 1 31 ? -27.969 -8.891 4.305 1 90.81 31 PHE B C 1
ATOM 1507 O O . PHE B 1 31 ? -27.188 -8.703 5.234 1 90.81 31 PHE B O 1
ATOM 1514 N N . SER B 1 32 ? -28.844 -9.906 4.309 1 92.94 32 SER B N 1
ATOM 1515 C CA . SER B 1 32 ? -29.031 -10.719 5.504 1 92.94 32 SER B CA 1
ATOM 1516 C C . SER B 1 32 ? -27.875 -11.68 5.715 1 92.94 32 SER B C 1
ATOM 1518 O O . SER B 1 32 ? -27.672 -12.195 6.82 1 92.94 32 SER B O 1
ATOM 1520 N N . VAL B 1 33 ? -27.109 -11.883 4.727 1 94.31 33 VAL B N 1
ATOM 1521 C CA . VAL B 1 33 ? -26.078 -12.906 4.84 1 94.31 33 VAL B CA 1
ATOM 1522 C C . VAL B 1 33 ? -24.688 -12.258 4.77 1 94.31 33 VAL B C 1
ATOM 1524 O O . VAL B 1 33 ? -23.672 -12.953 4.773 1 94.31 33 VAL B O 1
ATOM 1527 N N . ILE B 1 34 ? -24.672 -10.961 4.719 1 94.81 34 ILE B N 1
ATOM 1528 C CA . ILE B 1 34 ? -23.391 -10.25 4.645 1 94.81 34 ILE B CA 1
ATOM 1529 C C . ILE B 1 34 ? -22.719 -10.258 6.016 1 94.81 34 ILE B C 1
ATOM 1531 O O . ILE B 1 34 ? -23.391 -10.094 7.043 1 94.81 34 ILE B O 1
ATOM 1535 N N . ASP B 1 35 ? -21.422 -10.547 6.008 1 95.75 35 ASP B N 1
ATOM 1536 C CA . ASP B 1 35 ? -20.594 -10.398 7.199 1 95.75 35 ASP B CA 1
ATOM 1537 C C . ASP B 1 35 ? -20.297 -8.92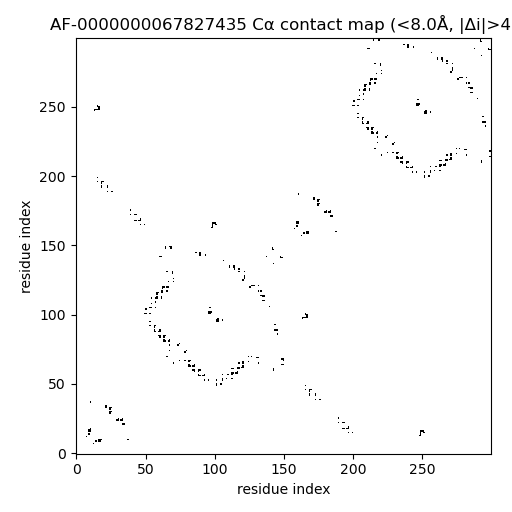2 7.48 1 95.75 35 ASP B C 1
ATOM 1539 O O . ASP B 1 35 ? -19.203 -8.438 7.188 1 95.75 35 ASP B O 1
ATOM 1543 N N . TRP B 1 36 ? -21.188 -8.289 8.18 1 94.56 36 TRP B N 1
ATOM 1544 C CA . TRP B 1 36 ? -21.141 -6.844 8.359 1 94.56 36 TRP B CA 1
ATOM 1545 C C . TRP B 1 36 ? -19.984 -6.449 9.266 1 94.56 36 TRP B C 1
ATOM 1547 O O . TRP B 1 36 ? -19.328 -5.43 9.039 1 94.56 36 TRP B O 1
ATOM 1557 N N . ALA B 1 37 ? -19.797 -7.246 10.211 1 95.75 37 ALA B N 1
ATOM 1558 C CA . ALA B 1 37 ? -18.734 -6.914 11.164 1 95.75 37 ALA B CA 1
ATOM 1559 C C . ALA B 1 37 ? -17.406 -6.773 10.453 1 95.75 37 ALA B C 1
ATOM 1561 O O . ALA B 1 37 ? -16.703 -5.766 10.609 1 95.75 37 ALA B O 1
ATOM 1562 N N . ASN B 1 38 ? -17.062 -7.734 9.578 1 96.56 38 ASN B N 1
ATOM 1563 C CA . ASN B 1 38 ? -15.773 -7.699 8.891 1 96.56 38 ASN B CA 1
ATOM 1564 C C . ASN B 1 38 ? -15.773 -6.695 7.742 1 96.56 38 ASN B C 1
ATOM 1566 O O . ASN B 1 38 ? -14.75 -6.074 7.453 1 96.56 38 ASN B O 1
ATOM 1570 N N . LEU B 1 39 ? -16.891 -6.547 7.164 1 96.75 39 LEU B N 1
ATOM 1571 C CA . LEU B 1 39 ? -16.969 -5.535 6.113 1 96.75 39 LEU B CA 1
ATOM 1572 C C . LEU B 1 39 ? -16.734 -4.141 6.684 1 96.75 39 LEU B C 1
ATOM 1574 O O . LEU B 1 39 ? -15.992 -3.35 6.105 1 96.75 39 LEU B O 1
ATOM 1578 N N . ILE B 1 40 ? -17.359 -3.824 7.809 1 97.12 40 ILE B N 1
ATOM 1579 C CA . ILE B 1 40 ? -17.188 -2.541 8.477 1 97.12 40 ILE B CA 1
ATOM 1580 C C . ILE B 1 40 ? -15.727 -2.342 8.852 1 97.12 40 ILE B C 1
ATOM 1582 O O . ILE B 1 40 ? -15.172 -1.256 8.672 1 97.12 40 ILE B O 1
ATOM 1586 N N . GLU B 1 41 ? -15.109 -3.363 9.312 1 97.12 41 GLU B N 1
ATOM 1587 C CA . GLU B 1 41 ? -13.688 -3.291 9.648 1 97.12 41 GLU B CA 1
ATOM 1588 C C . GLU B 1 41 ? -12.852 -2.943 8.422 1 97.12 41 GLU B C 1
ATOM 1590 O O . GLU B 1 41 ? -11.914 -2.148 8.508 1 97.12 41 GLU B O 1
ATOM 1595 N N . GLU B 1 42 ? -13.172 -3.549 7.246 1 97.69 42 GLU B N 1
ATOM 1596 C CA . GLU B 1 42 ? -12.438 -3.27 6.012 1 97.69 42 GLU B CA 1
ATOM 1597 C C . GLU B 1 42 ? -12.57 -1.804 5.613 1 97.69 42 GLU B C 1
ATOM 1599 O O . GLU B 1 42 ? -11.602 -1.184 5.18 1 97.69 42 GLU B O 1
ATOM 1604 N N . ILE B 1 43 ? -13.719 -1.22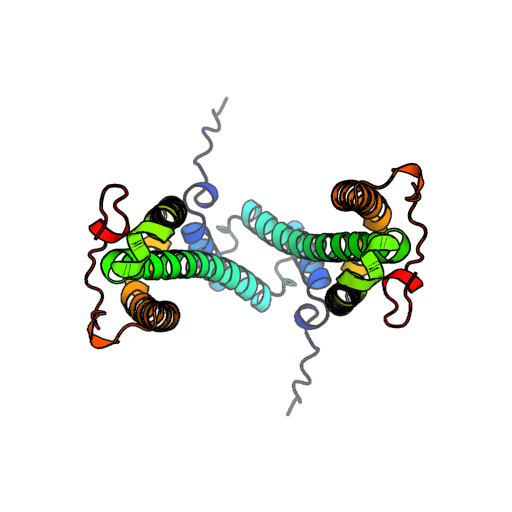4 5.785 1 97.38 43 ILE B N 1
ATOM 1605 C CA . ILE B 1 43 ? -13.93 0.174 5.426 1 97.38 43 ILE B CA 1
ATOM 1606 C C . ILE B 1 43 ? -13.211 1.08 6.418 1 97.38 43 ILE B C 1
ATOM 1608 O O . ILE B 1 43 ? -12.617 2.09 6.027 1 97.38 43 ILE B O 1
ATOM 1612 N N . GLU B 1 44 ? -13.25 0.72 7.695 1 97.62 44 GLU B N 1
ATOM 1613 C CA . GLU B 1 44 ? -12.477 1.444 8.703 1 97.62 44 GLU B CA 1
ATOM 1614 C C . GLU B 1 44 ? -10.992 1.453 8.352 1 97.62 44 GLU B C 1
ATOM 1616 O O . GLU B 1 44 ? -10.312 2.469 8.531 1 97.62 44 GLU B O 1
ATOM 1621 N N . GLU B 1 45 ? -10.547 0.323 7.867 1 97.88 45 GLU B N 1
ATOM 1622 C CA . GLU B 1 45 ? -9.141 0.202 7.504 1 97.88 45 GLU B CA 1
ATOM 1623 C C . GLU B 1 45 ? -8.789 1.127 6.34 1 97.88 45 GLU B C 1
ATOM 1625 O O . GLU B 1 45 ? -7.707 1.722 6.316 1 97.88 45 GLU B O 1
ATOM 1630 N N . LEU B 1 46 ? -9.664 1.245 5.367 1 97.88 46 LEU B N 1
ATOM 1631 C CA . LEU B 1 46 ? -9.43 2.17 4.266 1 97.88 46 LEU B CA 1
ATOM 1632 C C . LEU B 1 46 ? -9.289 3.6 4.777 1 97.88 46 LEU B C 1
ATOM 1634 O O . LEU B 1 46 ? -8.43 4.352 4.305 1 97.88 46 LEU B O 1
ATOM 1638 N N . GLY B 1 47 ? -10.102 3.963 5.766 1 97 47 GLY B N 1
ATOM 1639 C CA . GLY B 1 47 ? -9.984 5.273 6.387 1 97 47 GLY B CA 1
ATOM 1640 C C . GLY B 1 47 ? -8.664 5.473 7.117 1 97 47 GLY B C 1
ATOM 1641 O O . GLY B 1 47 ? -8.039 6.527 7.004 1 97 47 GLY B O 1
ATOM 1642 N N . ARG B 1 48 ? -8.289 4.484 7.832 1 97.38 48 ARG B N 1
ATOM 1643 C CA . ARG B 1 48 ? -7.027 4.543 8.57 1 97.38 48 ARG B CA 1
ATOM 1644 C C . ARG B 1 48 ? -5.844 4.691 7.617 1 97.38 48 ARG B C 1
ATOM 1646 O O . ARG B 1 48 ? -4.879 5.395 7.926 1 97.38 48 ARG B O 1
ATOM 1653 N N . GLU B 1 49 ? -5.98 4.031 6.5 1 97.75 49 GLU B N 1
ATOM 1654 C CA . GLU B 1 49 ? -4.918 4.117 5.504 1 97.75 49 GLU B CA 1
ATOM 1655 C C . GLU B 1 49 ? -4.73 5.551 5.02 1 97.75 49 GLU B C 1
ATOM 1657 O O . GLU B 1 49 ? -3.6 6.016 4.855 1 97.75 49 GLU B O 1
ATOM 1662 N N . GLN B 1 50 ? -5.773 6.23 4.809 1 98 50 GLN B N 1
ATOM 1663 C CA . GLN B 1 50 ? -5.691 7.625 4.391 1 98 50 GLN B CA 1
ATOM 1664 C C . GLN B 1 50 ? -4.965 8.469 5.434 1 98 50 GLN B C 1
ATOM 1666 O O . GLN B 1 50 ? -4.098 9.273 5.094 1 98 50 GLN B O 1
ATOM 1671 N N . ARG B 1 51 ? -5.301 8.25 6.641 1 98.19 51 ARG B N 1
ATOM 1672 C CA . ARG B 1 51 ? -4.672 8.984 7.73 1 98.19 51 ARG B CA 1
ATOM 1673 C C . ARG B 1 51 ? -3.201 8.602 7.871 1 98.19 51 ARG B C 1
ATOM 1675 O O . ARG B 1 51 ? -2.359 9.453 8.172 1 98.19 51 ARG B O 1
ATOM 1682 N N . HIS B 1 52 ? -2.926 7.371 7.617 1 98.38 52 HIS B N 1
ATOM 1683 C CA . HIS B 1 52 ? -1.546 6.906 7.672 1 98.38 52 HIS B CA 1
ATOM 1684 C C . HIS B 1 52 ? -0.691 7.578 6.605 1 98.38 52 HIS B C 1
ATOM 1686 O O . HIS B 1 52 ? 0.479 7.887 6.844 1 98.38 52 HIS B O 1
ATOM 1692 N N . LYS B 1 53 ? -1.257 7.754 5.43 1 98.62 53 LYS B N 1
ATOM 1693 C CA . LYS B 1 53 ? -0.533 8.461 4.375 1 98.62 53 LYS B CA 1
ATOM 1694 C C . LYS B 1 53 ? -0.116 9.859 4.84 1 98.62 53 LYS B C 1
ATOM 1696 O O . LYS B 1 53 ? 1.021 10.273 4.617 1 98.62 53 LYS B O 1
ATOM 1701 N N . VAL B 1 54 ? -0.988 10.539 5.496 1 98.69 54 VAL B N 1
ATOM 1702 C CA . VAL B 1 54 ? -0.701 11.875 6.016 1 98.69 54 VAL B CA 1
ATOM 1703 C C . VAL B 1 54 ? 0.444 11.797 7.023 1 98.69 54 VAL B C 1
ATOM 1705 O O . VAL B 1 54 ? 1.409 12.562 6.934 1 98.69 54 VAL B O 1
ATOM 1708 N N . GLU B 1 55 ? 0.331 10.852 7.926 1 98.75 55 GLU B N 1
ATOM 1709 C CA . GLU B 1 55 ? 1.349 10.711 8.961 1 98.75 55 GLU B CA 1
ATOM 1710 C C . GLU B 1 55 ? 2.711 10.383 8.359 1 98.75 55 GLU B C 1
ATOM 1712 O O . GLU B 1 55 ? 3.736 10.906 8.805 1 98.75 55 GLU B O 1
ATOM 1717 N N . SER B 1 56 ? 2.637 9.602 7.336 1 98.69 56 SER B N 1
ATOM 1718 C CA . SER B 1 56 ? 3.873 9.18 6.688 1 98.69 56 SER B CA 1
ATOM 1719 C C . SER B 1 56 ? 4.566 10.344 6 1 98.69 56 SER B C 1
ATOM 1721 O O . SER B 1 56 ? 5.762 10.578 6.203 1 98.69 56 SER B O 1
ATOM 1723 N N . TYR B 1 57 ? 3.848 11.07 5.25 1 98.75 57 TYR B N 1
ATOM 1724 C CA . TYR B 1 57 ? 4.426 12.195 4.531 1 98.75 57 TYR B CA 1
ATOM 1725 C C . TYR B 1 57 ? 4.832 13.305 5.496 1 98.75 57 TYR B C 1
ATOM 1727 O O . TYR B 1 57 ? 5.867 13.953 5.312 1 98.75 57 TYR B O 1
ATOM 1735 N N . LEU B 1 58 ? 4.035 13.531 6.516 1 98.81 58 LEU B N 1
ATOM 1736 C CA . LEU B 1 58 ? 4.348 14.547 7.516 1 98.81 58 LEU B CA 1
ATOM 1737 C C . LEU B 1 58 ? 5.641 14.211 8.25 1 98.81 58 LEU B C 1
ATOM 1739 O O . LEU B 1 58 ? 6.492 15.086 8.445 1 98.81 58 LEU B O 1
ATOM 1743 N N . LEU B 1 59 ? 5.793 13 8.609 1 98.88 59 LEU B N 1
ATOM 1744 C CA . LEU B 1 59 ? 6.996 12.555 9.312 1 98.88 59 LEU B CA 1
ATOM 1745 C C . LEU B 1 59 ? 8.242 12.812 8.469 1 98.88 59 LEU B C 1
ATOM 1747 O O . LEU B 1 59 ? 9.211 13.406 8.945 1 98.88 59 LEU B O 1
ATOM 1751 N N . ARG B 1 60 ? 8.172 12.438 7.242 1 98.81 60 ARG B N 1
ATOM 1752 C CA . ARG B 1 60 ? 9.312 12.625 6.348 1 98.81 60 ARG B CA 1
ATOM 1753 C C . ARG B 1 60 ? 9.602 14.102 6.117 1 98.81 60 ARG B C 1
ATOM 1755 O O . ARG B 1 60 ? 10.758 14.516 6.074 1 98.81 60 ARG B O 1
ATOM 1762 N N . LEU B 1 61 ? 8.547 14.828 5.969 1 98.88 61 LEU B N 1
ATOM 1763 C CA . LEU B 1 61 ? 8.695 16.266 5.785 1 98.88 61 LEU B CA 1
ATOM 1764 C C . LEU B 1 61 ? 9.414 16.891 6.973 1 98.88 61 LEU B C 1
ATOM 1766 O O . LEU B 1 61 ? 10.383 17.641 6.797 1 98.88 61 LEU B O 1
ATOM 1770 N N . LEU B 1 62 ? 9.008 16.516 8.156 1 98.88 62 LEU B N 1
ATOM 1771 C CA . LEU B 1 62 ? 9.562 17.094 9.367 1 98.88 62 LEU B CA 1
ATOM 1772 C C . LEU B 1 62 ? 11.023 16.688 9.539 1 98.88 62 LEU B C 1
ATOM 1774 O O . LEU B 1 62 ? 11.859 17.5 9.93 1 98.88 62 LEU B O 1
ATOM 1778 N N . ILE B 1 63 ? 11.32 15.43 9.219 1 98.88 63 ILE B N 1
ATOM 1779 C CA . ILE B 1 63 ? 12.703 14.969 9.281 1 98.88 63 ILE B CA 1
ATOM 1780 C C . ILE B 1 63 ? 13.586 15.844 8.391 1 98.88 63 ILE B C 1
ATOM 1782 O O . ILE B 1 63 ? 14.625 16.344 8.836 1 98.88 63 ILE B O 1
ATOM 1786 N N . HIS B 1 64 ? 13.094 16.078 7.191 1 98.81 64 HIS B N 1
ATOM 1787 C CA . HIS B 1 64 ? 13.922 16.781 6.219 1 98.81 64 HIS B CA 1
ATOM 1788 C C . HIS B 1 64 ? 13.992 18.266 6.543 1 98.81 64 HIS B C 1
ATOM 1790 O O . HIS B 1 64 ? 15.008 18.922 6.281 1 98.81 64 HIS B O 1
ATOM 1796 N N . LEU B 1 65 ? 12.914 18.844 7.141 1 98.75 65 LEU B N 1
ATOM 1797 C CA . LEU B 1 65 ? 12.992 20.219 7.602 1 98.75 65 LEU B CA 1
ATOM 1798 C C . LEU B 1 65 ? 14.039 20.375 8.703 1 98.75 65 LEU B C 1
ATOM 1800 O O . LEU B 1 65 ? 14.828 21.312 8.695 1 98.75 65 LEU B O 1
ATOM 1804 N N . LEU B 1 66 ? 14.086 19.438 9.586 1 98.69 66 LEU B N 1
ATOM 1805 C CA . LEU B 1 66 ? 15.031 19.469 10.703 1 98.69 66 LEU B CA 1
ATOM 1806 C C . LEU B 1 66 ? 16.453 19.312 10.203 1 98.69 66 LEU B C 1
ATOM 1808 O O . LEU B 1 66 ? 17.359 20.031 10.641 1 98.69 66 LEU B O 1
ATOM 1812 N N . LEU B 1 67 ? 16.641 18.391 9.289 1 98.69 67 LEU B N 1
ATOM 1813 C CA . LEU B 1 67 ? 17.984 18.188 8.734 1 98.69 67 LEU B CA 1
ATOM 1814 C C . LEU B 1 67 ? 18.469 19.422 7.988 1 98.69 67 LEU B C 1
ATOM 1816 O O . LEU B 1 67 ? 19.609 19.844 8.164 1 98.69 67 LEU B O 1
ATOM 1820 N N . TYR B 1 68 ? 17.609 19.938 7.211 1 98.44 68 TYR B N 1
ATOM 1821 C CA . TYR B 1 68 ? 17.953 21.141 6.445 1 98.44 68 TYR B CA 1
ATOM 1822 C C . TYR B 1 68 ? 18.344 22.281 7.363 1 98.44 68 TYR B C 1
ATOM 1824 O O . TYR B 1 68 ? 19.312 23 7.102 1 98.44 68 TYR B O 1
ATOM 1832 N N . GLU B 1 69 ? 17.641 22.438 8.438 1 98.12 69 GLU B N 1
ATOM 1833 C CA . GLU B 1 69 ? 17.844 23.562 9.344 1 98.12 69 GLU B CA 1
ATOM 1834 C C . GLU B 1 69 ? 19.094 23.359 10.195 1 98.12 69 GLU B C 1
ATOM 1836 O O . GLU B 1 69 ? 19.859 24.297 10.414 1 98.12 69 GLU B O 1
ATOM 1841 N N . HIS B 1 70 ? 19.359 22.156 10.617 1 98.19 70 HIS B N 1
ATOM 1842 C CA . HIS B 1 70 ? 20.297 22.016 11.719 1 98.19 70 HIS B CA 1
ATOM 1843 C C . HIS B 1 70 ? 21.578 21.297 11.281 1 98.19 70 HIS B C 1
ATOM 1845 O O . HIS B 1 70 ? 22.594 21.391 11.953 1 98.19 70 HIS B O 1
ATOM 1851 N N . TRP B 1 71 ? 21.484 20.516 10.188 1 97.88 71 TRP B N 1
ATOM 1852 C CA . TRP B 1 71 ? 22.703 19.844 9.734 1 97.88 71 TRP B CA 1
ATOM 1853 C C . TRP B 1 71 ? 23.453 20.688 8.719 1 97.88 71 TRP B C 1
ATOM 1855 O O . TRP B 1 71 ? 23.688 20.266 7.59 1 97.88 71 TRP B O 1
ATOM 1865 N N . GLN B 1 72 ? 23.938 21.781 9.156 1 96.44 72 GLN B N 1
ATOM 1866 C CA . GLN B 1 72 ? 24.578 22.797 8.32 1 96.44 72 GLN B CA 1
ATOM 1867 C C . GLN B 1 72 ? 25.812 22.25 7.625 1 96.44 72 GLN B C 1
ATOM 1869 O O . GLN B 1 72 ? 26.047 22.531 6.445 1 96.44 72 GLN B O 1
ATOM 1874 N N . ALA B 1 73 ? 26.531 21.438 8.312 1 97.06 73 ALA B N 1
ATOM 1875 C CA . ALA B 1 73 ? 27.781 20.906 7.773 1 97.06 73 ALA B CA 1
ATOM 1876 C C . ALA B 1 73 ? 27.531 20.016 6.562 1 97.06 73 ALA B C 1
ATOM 1878 O O . ALA B 1 73 ? 28.391 19.906 5.68 1 97.06 73 ALA B O 1
ATOM 1879 N N . GLU B 1 74 ? 26.344 19.469 6.543 1 97.81 74 GLU B N 1
ATOM 1880 C CA . GLU B 1 74 ? 26.016 18.516 5.48 1 97.81 74 GLU B CA 1
ATOM 1881 C C . GLU B 1 74 ? 25.266 19.203 4.344 1 97.81 74 GLU B C 1
ATOM 1883 O O . GLU B 1 74 ? 25.172 18.656 3.242 1 97.81 74 GLU B O 1
ATOM 1888 N N . ARG B 1 75 ? 24.797 20.391 4.477 1 96.19 75 ARG B N 1
ATOM 1889 C CA . ARG B 1 75 ? 23.891 21.062 3.561 1 96.19 75 ARG B CA 1
ATOM 1890 C C . ARG B 1 75 ? 24.547 21.297 2.203 1 96.19 75 ARG B C 1
ATOM 1892 O O . ARG B 1 75 ? 23.891 21.172 1.164 1 96.19 75 ARG B O 1
ATOM 1899 N N . PRO B 1 76 ? 25.875 21.547 2.168 1 97.31 76 PRO B N 1
ATOM 1900 C CA . PRO B 1 76 ? 26.484 21.75 0.853 1 97.31 76 PRO B CA 1
ATOM 1901 C C . PRO B 1 76 ? 26.406 20.5 -0.032 1 97.31 76 PRO B C 1
ATOM 1903 O O . PRO B 1 76 ? 26.359 20.625 -1.26 1 97.31 76 PRO B O 1
ATOM 1906 N N . TRP B 1 77 ? 26.219 19.344 0.578 1 97.62 77 TRP B N 1
ATOM 1907 C CA . TRP B 1 77 ? 26.234 18.094 -0.162 1 97.62 77 TRP B CA 1
ATOM 1908 C C . TRP B 1 77 ? 24.828 17.547 -0.353 1 97.62 77 TRP B C 1
ATOM 1910 O O . TRP B 1 77 ? 24.469 17.109 -1.448 1 97.62 77 TRP B O 1
ATOM 1920 N N . SER B 1 78 ? 24.016 17.672 0.705 1 97.81 78 SER B N 1
ATOM 1921 C CA . SER B 1 78 ? 22.75 16.969 0.707 1 97.81 78 SER B CA 1
ATOM 1922 C C . SER B 1 78 ? 21.562 17.938 0.673 1 97.81 78 SER B C 1
ATOM 1924 O O . SER B 1 78 ? 20.422 17.531 0.527 1 97.81 78 SER B O 1
ATOM 1926 N N . GLY B 1 79 ? 21.828 19.203 0.807 1 97.56 79 GLY B N 1
ATOM 1927 C CA . GLY B 1 79 ? 20.781 20.203 0.985 1 97.56 79 GLY B CA 1
ATOM 1928 C C . GLY B 1 79 ? 19.797 20.25 -0.171 1 97.56 79 GLY B C 1
ATOM 1929 O O . GLY B 1 79 ? 18.594 20.297 0.04 1 97.56 79 GLY B O 1
ATOM 1930 N N . LYS B 1 80 ? 20.406 20.203 -1.344 1 97.62 80 LYS B N 1
ATOM 1931 C CA . LYS B 1 80 ? 19.547 20.219 -2.523 1 97.62 80 LYS B CA 1
ATOM 1932 C C . LYS B 1 80 ? 18.641 18.984 -2.559 1 97.62 80 LYS B C 1
ATOM 1934 O O . LYS B 1 80 ? 17.469 19.078 -2.922 1 97.62 80 LYS B O 1
ATOM 1939 N N . GLY B 1 81 ? 19.188 17.859 -2.176 1 98.25 81 GLY B N 1
ATOM 1940 C CA . GLY B 1 81 ? 18.391 16.641 -2.078 1 98.25 81 GLY B CA 1
ATOM 1941 C C . GLY B 1 81 ? 17.281 16.734 -1.058 1 98.25 81 GLY B C 1
ATOM 1942 O O . GLY B 1 81 ? 16.156 16.312 -1.322 1 98.25 81 GLY B O 1
ATOM 1943 N N . TRP B 1 82 ? 17.594 17.359 0.029 1 98.31 82 TRP B N 1
ATOM 1944 C CA . TRP B 1 82 ? 16.594 17.531 1.072 1 98.31 82 TRP B CA 1
ATOM 1945 C C . TRP B 1 82 ? 15.477 18.453 0.607 1 98.31 82 TRP B C 1
ATOM 1947 O O . TRP B 1 82 ? 14.297 18.188 0.849 1 98.31 82 TRP B O 1
ATOM 1957 N N . GLU B 1 83 ? 15.828 19.5 -0.039 1 98.31 83 GLU B N 1
ATOM 1958 C CA . GLU B 1 83 ? 14.844 20.438 -0.574 1 98.31 83 GLU B CA 1
ATOM 1959 C C . GLU B 1 83 ? 13.883 19.75 -1.531 1 98.31 83 GLU B C 1
ATOM 1961 O O . GLU B 1 83 ? 12.672 19.969 -1.478 1 98.31 83 GLU B O 1
ATOM 1966 N N . LYS B 1 84 ? 14.461 18.953 -2.354 1 98.56 84 LYS B N 1
ATOM 1967 C CA . LYS B 1 84 ? 13.641 18.203 -3.295 1 98.56 84 LYS B CA 1
ATOM 1968 C C . LYS B 1 84 ? 12.664 17.281 -2.562 1 98.56 84 LYS B C 1
ATOM 1970 O O . LYS B 1 84 ? 11.492 17.188 -2.926 1 98.56 84 LYS B O 1
ATOM 1975 N N . GLU B 1 85 ? 13.172 16.594 -1.559 1 98.62 85 GLU B N 1
ATOM 1976 C CA . GLU B 1 85 ? 12.32 15.695 -0.776 1 98.62 85 GLU B CA 1
ATOM 1977 C C . GLU B 1 85 ? 11.227 16.469 -0.05 1 98.62 85 GLU B C 1
ATOM 1979 O O . GLU B 1 85 ? 10.07 16.047 -0.032 1 98.62 85 GLU B O 1
ATOM 1984 N N . ILE B 1 86 ? 11.555 17.578 0.499 1 98.75 86 ILE B N 1
ATOM 1985 C CA . ILE B 1 86 ? 10.586 18.438 1.168 1 98.75 86 ILE B CA 1
ATOM 1986 C C . ILE B 1 86 ? 9.469 18.812 0.196 1 98.75 86 ILE B C 1
ATOM 1988 O O . ILE B 1 86 ? 8.281 18.672 0.519 1 98.75 86 ILE B O 1
ATOM 1992 N N . ASP B 1 87 ? 9.859 19.203 -0.946 1 98.56 87 ASP B N 1
ATOM 1993 C CA . ASP B 1 87 ? 8.875 19.578 -1.959 1 98.56 87 ASP B CA 1
ATOM 1994 C C . ASP B 1 87 ? 7.996 18.375 -2.33 1 98.56 87 ASP B C 1
ATOM 1996 O O . ASP B 1 87 ? 6.785 18.531 -2.508 1 98.56 87 ASP B O 1
ATOM 2000 N N . ASN B 1 88 ? 8.609 17.203 -2.447 1 98.62 88 ASN B N 1
ATOM 2001 C CA . ASN B 1 88 ? 7.859 16 -2.777 1 98.62 88 ASN B CA 1
ATOM 2002 C C . ASN B 1 88 ? 6.805 15.695 -1.718 1 98.62 88 ASN B C 1
ATOM 2004 O O . ASN B 1 88 ? 5.648 15.422 -2.047 1 98.62 88 ASN B O 1
ATOM 2008 N N . PHE B 1 89 ? 7.188 15.789 -0.484 1 98.69 89 PHE B N 1
ATOM 2009 C CA . PHE B 1 89 ? 6.258 15.469 0.593 1 98.69 89 PHE B CA 1
ATOM 2010 C C . PHE B 1 89 ? 5.172 16.531 0.706 1 98.69 89 PHE B C 1
ATOM 2012 O O . PHE B 1 89 ? 4.008 16.219 0.961 1 98.69 89 PHE B O 1
ATOM 2019 N N . ARG B 1 90 ? 5.531 17.797 0.468 1 98.69 90 ARG B N 1
ATOM 2020 C CA . ARG B 1 90 ? 4.547 18.875 0.469 1 98.69 90 ARG B CA 1
ATOM 2021 C C . ARG B 1 90 ? 3.521 18.672 -0.641 1 98.69 90 ARG B C 1
ATOM 2023 O O . ARG B 1 90 ? 2.33 18.922 -0.444 1 98.69 90 ARG B O 1
ATOM 2030 N N . LEU B 1 91 ? 3.98 18.203 -1.77 1 98.5 91 LEU B N 1
ATOM 2031 C CA . LEU B 1 91 ? 3.078 17.969 -2.891 1 98.5 91 LEU B CA 1
ATOM 2032 C C . LEU B 1 91 ? 2.057 16.891 -2.547 1 98.5 91 LEU B C 1
ATOM 2034 O O . LEU B 1 91 ? 0.862 17.047 -2.805 1 98.5 91 LEU B O 1
ATOM 2038 N N . GLU B 1 92 ? 2.557 15.828 -1.956 1 98.38 92 GLU B N 1
ATOM 2039 C CA . GLU B 1 92 ? 1.667 14.742 -1.562 1 98.38 92 GLU B CA 1
ATOM 2040 C C . GLU B 1 92 ? 0.673 15.195 -0.498 1 98.38 92 GLU B C 1
ATOM 2042 O O . GLU B 1 92 ? -0.519 14.891 -0.583 1 98.38 92 GLU B O 1
ATOM 2047 N N . LEU B 1 93 ? 1.177 15.938 0.399 1 98.56 93 LEU B N 1
ATOM 2048 C CA . LEU B 1 93 ? 0.318 16.406 1.479 1 98.56 93 LEU B CA 1
ATOM 2049 C C . LEU B 1 93 ? -0.708 17.406 0.958 1 98.56 93 LEU B C 1
ATOM 2051 O O . LEU B 1 93 ? -1.846 17.453 1.433 1 98.56 93 LEU B O 1
ATOM 2055 N N . ASP B 1 94 ? -0.281 18.234 0.046 1 97.44 94 ASP B N 1
ATOM 2056 C CA . ASP B 1 94 ? -1.173 19.234 -0.533 1 97.44 94 ASP B CA 1
ATOM 2057 C C . ASP B 1 94 ? -2.439 18.578 -1.089 1 97.44 94 ASP B C 1
ATOM 2059 O O . ASP B 1 94 ? -3.549 19.062 -0.835 1 97.44 94 ASP B O 1
ATOM 2063 N N . SER B 1 95 ? -2.285 17.5 -1.754 1 96.56 95 SER B N 1
ATOM 2064 C CA . SER B 1 95 ? -3.416 16.766 -2.324 1 96.56 95 SER B CA 1
ATOM 2065 C C . SER B 1 95 ? -4.266 16.125 -1.236 1 96.56 95 SER B C 1
ATOM 2067 O O . SER B 1 95 ? -5.492 16.203 -1.27 1 96.56 95 SER B O 1
ATOM 2069 N N 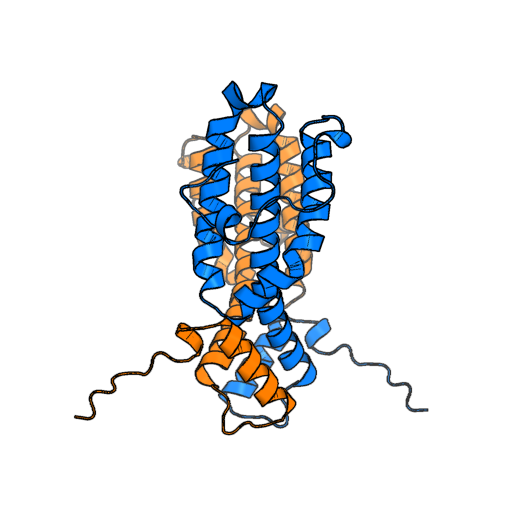. LEU B 1 96 ? -3.686 15.547 -0.262 1 97.81 96 LEU B N 1
ATOM 2070 C CA . LEU B 1 96 ? -4.387 14.836 0.803 1 97.81 96 LEU B CA 1
ATOM 2071 C C . LEU B 1 96 ? -5.168 15.812 1.679 1 97.81 96 LEU B C 1
ATOM 2073 O O . LEU B 1 96 ? -6.289 15.516 2.096 1 97.81 96 LEU B O 1
ATOM 2077 N N . LEU B 1 97 ? -4.637 16.953 1.859 1 97.69 97 LEU B N 1
ATOM 2078 C CA . LEU B 1 97 ? -5.168 17.875 2.857 1 97.69 97 LEU B CA 1
ATOM 2079 C C . LEU B 1 97 ? -6.293 18.734 2.271 1 97.69 97 LEU B C 1
ATOM 2081 O O . LEU B 1 97 ? -6.855 19.578 2.959 1 97.69 97 LEU B O 1
ATOM 2085 N N . GLU B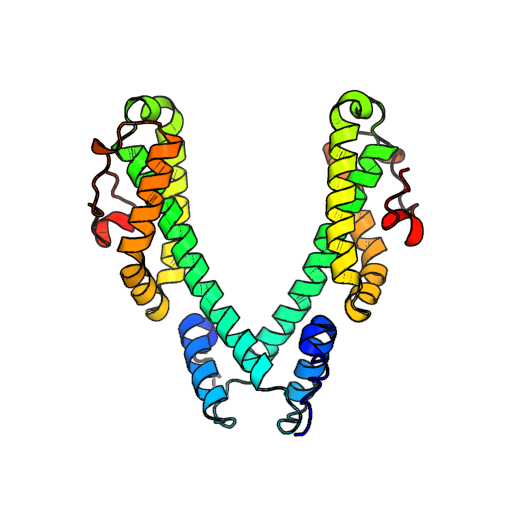 1 98 ? -6.602 18.438 1.044 1 96.56 98 GLU B N 1
ATOM 2086 C CA . GLU B 1 98 ? -7.836 19 0.505 1 96.56 98 GLU B CA 1
ATOM 2087 C C . GLU B 1 98 ? -9.055 18.531 1.299 1 96.56 98 GLU B C 1
ATOM 2089 O O . GLU B 1 98 ? -10.078 19.219 1.33 1 96.56 98 GLU B O 1
ATOM 2094 N N . SER B 1 99 ? -8.906 17.438 1.859 1 97.62 99 SER B N 1
ATOM 2095 C CA . SER B 1 99 ? -9.938 16.906 2.74 1 97.62 99 SER B CA 1
ATOM 2096 C C . SER B 1 99 ? -9.867 17.531 4.125 1 97.62 99 SER B C 1
ATOM 2098 O O . SER B 1 99 ? -8.82 17.516 4.77 1 97.62 99 SER B O 1
ATOM 2100 N N . GLN B 1 100 ? -11.016 18.016 4.562 1 96.88 100 GLN B N 1
ATOM 2101 C CA . GLN B 1 100 ? -11.062 18.594 5.906 1 96.88 100 GLN B CA 1
ATOM 2102 C C . GLN B 1 100 ? -10.781 17.531 6.965 1 96.88 100 GLN B C 1
ATOM 2104 O O . GLN B 1 100 ? -10.172 17.812 7.996 1 96.88 100 GLN B O 1
ATOM 2109 N N . VAL B 1 101 ? -11.195 16.312 6.688 1 97.5 101 VAL B N 1
ATOM 2110 C CA . VAL B 1 101 ? -10.977 15.188 7.586 1 97.5 101 VAL B CA 1
ATOM 2111 C C . VAL B 1 101 ? -9.477 14.969 7.785 1 97.5 101 VAL B C 1
ATOM 2113 O O . VAL B 1 101 ? -9 14.883 8.922 1 97.5 101 VAL B O 1
ATOM 2116 N N . LEU B 1 102 ? -8.766 14.953 6.707 1 98.44 102 LEU B N 1
ATOM 2117 C CA . LEU B 1 102 ? -7.336 14.68 6.777 1 98.44 102 LEU B CA 1
ATOM 2118 C C . LEU B 1 102 ? -6.574 15.906 7.281 1 98.44 102 LEU B C 1
ATOM 2120 O O . LEU B 1 102 ? -5.543 15.766 7.945 1 98.44 102 LEU B O 1
ATOM 2124 N N . HIS B 1 103 ? -7.109 17.062 6.973 1 97.81 103 HIS B N 1
ATOM 2125 C CA . HIS B 1 103 ? -6.508 18.266 7.516 1 97.81 103 HIS B CA 1
ATOM 2126 C C . HIS B 1 103 ? -6.562 18.281 9.039 1 97.81 103 HIS B C 1
ATOM 2128 O O . HIS B 1 103 ? -5.559 18.562 9.703 1 97.81 103 HIS B O 1
ATOM 2134 N N . ASN B 1 104 ? -7.707 17.984 9.578 1 97.69 104 ASN B N 1
ATOM 2135 C CA . ASN B 1 104 ? -7.859 17.891 11.031 1 97.69 104 ASN B CA 1
ATOM 2136 C C . ASN B 1 104 ? -6.918 16.859 11.633 1 97.69 104 ASN B C 1
ATOM 2138 O O . ASN B 1 104 ? -6.316 17.094 12.68 1 97.69 104 ASN B O 1
ATOM 2142 N N . HIS B 1 105 ? -6.82 15.75 10.93 1 98.31 105 HIS B N 1
ATOM 2143 C CA . HIS B 1 105 ? -5.938 14.68 11.391 1 98.31 105 HIS B CA 1
ATOM 2144 C C . HIS B 1 105 ? -4.48 15.141 11.406 1 98.31 105 HIS B C 1
ATOM 2146 O O . HIS B 1 105 ? -3.76 14.883 12.375 1 98.31 105 HIS B O 1
ATOM 2152 N N . PHE B 1 106 ? -4.078 15.844 10.398 1 98.38 106 PHE B N 1
ATOM 2153 C CA . PHE B 1 106 ? -2.74 16.422 10.273 1 98.38 106 PHE B CA 1
ATOM 2154 C C . PHE B 1 106 ? -2.398 17.266 11.5 1 98.38 106 PHE B C 1
ATOM 2156 O O . PHE B 1 106 ? -1.345 17.078 12.109 1 98.38 106 PHE B O 1
ATOM 2163 N N . GLU B 1 107 ? -3.236 18.094 11.844 1 97.88 107 GLU B N 1
ATOM 2164 C CA . GLU B 1 107 ? -3.012 18.984 12.984 1 97.88 107 GLU B CA 1
ATOM 2165 C C . GLU B 1 107 ? -2.914 18.188 14.289 1 97.88 107 GLU B C 1
ATOM 2167 O O . GLU B 1 107 ? -2.057 18.484 15.125 1 97.88 107 GLU B O 1
ATOM 2172 N N . THR B 1 108 ? -3.75 17.219 14.383 1 98.06 108 THR B N 1
ATOM 2173 C CA . THR B 1 108 ? -3.828 16.438 15.602 1 98.06 108 THR B CA 1
ATOM 2174 C C . THR B 1 108 ? -2.543 15.641 15.82 1 98.06 108 THR B C 1
ATOM 2176 O O . THR B 1 108 ? -2.078 15.492 16.953 1 98.06 108 THR B O 1
ATOM 2179 N N . VAL B 1 109 ? -1.925 15.172 14.742 1 98.38 109 VAL B N 1
ATOM 2180 C CA . VAL B 1 109 ? -0.826 14.219 14.883 1 98.38 109 VAL B CA 1
ATOM 2181 C C . VAL B 1 109 ? 0.509 14.961 14.805 1 98.38 109 VAL B C 1
ATOM 2183 O O . VAL B 1 109 ? 1.569 14.359 15 1 98.38 109 VAL B O 1
ATOM 2186 N N . LEU B 1 110 ? 0.513 16.25 14.555 1 98.56 110 LEU B N 1
ATOM 2187 C CA . LEU B 1 110 ? 1.736 17.016 14.352 1 98.56 110 LEU B CA 1
ATOM 2188 C C . LEU B 1 110 ? 2.678 16.875 15.539 1 98.56 110 LEU B C 1
ATOM 2190 O O . LEU B 1 110 ? 3.857 16.547 15.367 1 98.56 110 LEU B O 1
ATOM 2194 N N . PRO B 1 111 ? 2.182 16.984 16.812 1 98.38 111 PRO B N 1
ATOM 2195 C CA . PRO B 1 111 ? 3.121 16.891 17.938 1 98.38 111 PRO B CA 1
ATOM 21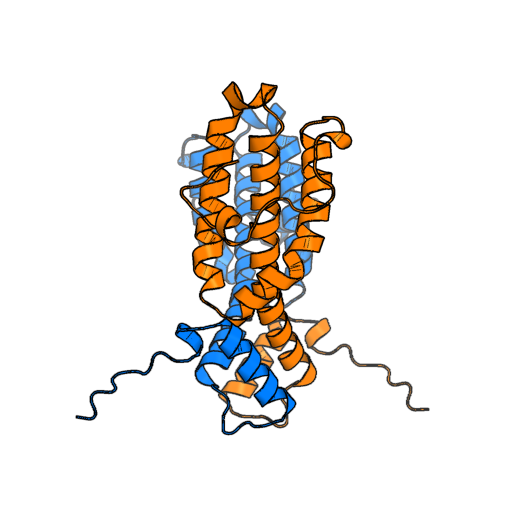96 C C . PRO B 1 111 ? 3.791 15.523 18.031 1 98.38 111 PRO B C 1
ATOM 2198 O O . PRO B 1 111 ? 5.008 15.438 18.203 1 98.38 111 PRO B O 1
ATOM 2201 N N . LYS B 1 112 ? 3.025 14.484 17.844 1 98.44 112 LYS B N 1
ATOM 2202 C CA . LYS B 1 112 ? 3.574 13.133 17.938 1 98.44 112 LYS B CA 1
ATOM 2203 C C . LYS B 1 112 ? 4.535 12.852 16.781 1 98.44 112 LYS B C 1
ATOM 2205 O O . LYS B 1 112 ? 5.594 12.25 16.984 1 98.44 112 LYS B O 1
ATOM 2210 N N . ASN B 1 113 ? 4.207 13.289 15.594 1 98.81 113 ASN B N 1
ATOM 2211 C CA . ASN B 1 113 ? 5.07 13.102 14.438 1 98.81 113 ASN B CA 1
ATOM 2212 C C . ASN B 1 113 ? 6.367 13.891 14.562 1 98.81 113 ASN B C 1
ATOM 2214 O O . ASN B 1 113 ? 7.422 13.445 14.102 1 98.81 113 ASN B O 1
ATOM 2218 N N . TYR B 1 114 ? 6.211 15.023 15.188 1 98.81 114 TYR B N 1
ATOM 2219 C CA . TYR B 1 114 ? 7.43 15.805 15.383 1 98.81 114 TYR B CA 1
ATOM 2220 C C . TYR B 1 114 ? 8.391 15.086 16.312 1 98.81 114 TYR B C 1
ATOM 2222 O O . TYR B 1 114 ? 9.602 15.047 16.062 1 98.81 114 TYR B O 1
ATOM 2230 N N . ALA B 1 115 ? 7.832 14.633 17.406 1 98.81 115 ALA B N 1
ATOM 2231 C CA . ALA B 1 115 ? 8.68 13.914 18.359 1 98.81 115 ALA B CA 1
ATOM 2232 C C . ALA B 1 115 ? 9.414 12.766 17.688 1 98.81 115 ALA B C 1
ATOM 2234 O O . ALA B 1 115 ? 10.609 12.57 17.906 1 98.81 115 ALA B O 1
ATOM 2235 N N . LYS B 1 116 ? 8.727 12.039 16.844 1 98.81 116 LYS B N 1
ATOM 2236 C CA . LYS B 1 116 ? 9.328 10.945 16.094 1 98.81 116 LYS B CA 1
ATOM 2237 C C . LYS B 1 116 ? 10.359 11.461 15.094 1 98.81 116 LYS B C 1
ATOM 2239 O O . LYS B 1 116 ? 11.445 10.891 14.969 1 98.81 116 LYS B O 1
ATOM 2244 N N . ALA B 1 117 ? 10.047 12.477 14.414 1 98.88 117 ALA B N 1
ATOM 2245 C CA . ALA B 1 117 ? 10.945 13.07 13.43 1 98.88 117 ALA B CA 1
ATOM 2246 C C . ALA B 1 117 ? 12.234 13.555 14.078 1 98.88 117 ALA B C 1
ATOM 2248 O O . ALA B 1 117 ? 13.32 13.375 13.531 1 98.88 117 ALA B O 1
ATOM 2249 N N . ARG B 1 118 ? 12.016 14.188 15.211 1 98.81 118 ARG B N 1
ATOM 2250 C CA . ARG B 1 118 ? 13.164 14.672 15.961 1 98.81 118 ARG B CA 1
ATOM 2251 C C . ARG B 1 118 ? 14.125 13.523 16.281 1 98.81 118 ARG B C 1
ATOM 2253 O O . ARG B 1 118 ? 15.328 13.641 16.047 1 98.81 118 ARG B O 1
ATOM 2260 N N . LYS B 1 119 ? 13.57 12.445 16.766 1 98.81 119 LYS B N 1
ATOM 2261 C CA . LYS B 1 119 ? 14.383 11.273 17.094 1 98.81 119 LYS B CA 1
ATOM 2262 C C . LYS B 1 119 ? 15.125 10.742 15.875 1 98.81 119 LYS B C 1
ATOM 2264 O O . LYS B 1 119 ? 16.312 10.438 15.953 1 98.81 119 LYS B O 1
ATOM 2269 N N . LEU B 1 120 ? 14.516 10.75 14.781 1 98.81 120 LEU B N 1
ATOM 2270 C CA . LEU B 1 120 ? 15.086 10.195 13.562 1 98.81 120 LEU B CA 1
ATOM 2271 C C . LEU B 1 120 ? 16.125 11.141 12.977 1 98.81 120 LEU B C 1
ATOM 2273 O O . LEU B 1 120 ? 17.156 10.695 12.461 1 98.81 120 LEU B O 1
ATOM 2277 N N . ALA B 1 121 ? 15.875 12.391 13.078 1 98.69 121 ALA B N 1
ATOM 2278 C CA . ALA B 1 121 ? 16.844 13.375 12.609 1 98.69 121 ALA B CA 1
ATOM 2279 C C . ALA B 1 121 ? 18.141 13.32 13.43 1 98.69 121 ALA B C 1
ATOM 2281 O O . ALA B 1 121 ? 19.234 13.398 12.875 1 98.69 121 ALA B O 1
ATOM 2282 N N . ILE B 1 122 ? 17.922 13.156 14.727 1 98.69 122 ILE B N 1
ATOM 2283 C CA . ILE B 1 122 ? 19.062 13.031 15.617 1 98.69 122 ILE B CA 1
ATOM 2284 C C . ILE B 1 122 ? 19.875 11.781 15.25 1 98.69 122 ILE B C 1
ATOM 2286 O O . ILE B 1 122 ? 21.094 11.852 15.109 1 98.69 122 ILE B O 1
ATOM 2290 N N . LYS B 1 123 ? 19.219 10.758 15.078 1 98.69 123 LYS B N 1
ATOM 2291 C CA . LYS B 1 123 ? 19.859 9.492 14.75 1 98.69 123 LYS B CA 1
ATOM 2292 C C . LYS B 1 123 ? 20.594 9.578 13.414 1 98.69 123 LYS B C 1
ATOM 2294 O O . LYS B 1 123 ? 21.719 9.094 13.281 1 98.69 123 LYS B O 1
ATOM 2299 N N . LYS B 1 124 ? 20.062 10.219 12.477 1 98.25 124 LYS B N 1
ATOM 2300 C CA . LYS B 1 124 ? 20.625 10.305 11.13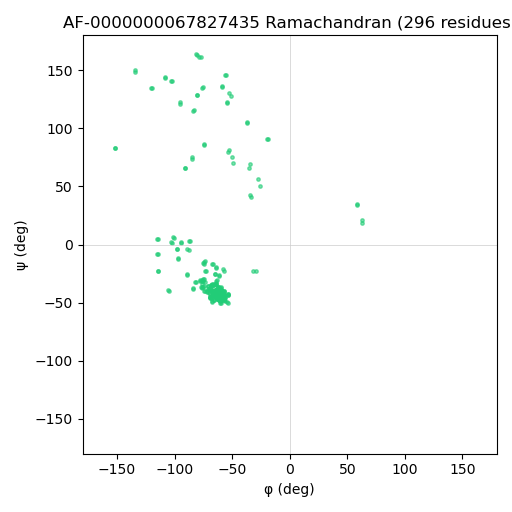3 1 98.25 124 LYS B CA 1
ATOM 2301 C C . LYS B 1 124 ? 21.844 11.234 11.109 1 98.25 124 LYS B C 1
ATOM 2303 O O . LYS B 1 124 ? 22.844 10.938 10.453 1 98.25 124 LYS B O 1
ATOM 2308 N N . SER B 1 125 ? 21.719 12.336 11.852 1 97.94 125 SER B N 1
ATOM 2309 C CA . SER B 1 125 ? 22.75 13.375 11.781 1 97.94 125 SER B CA 1
ATOM 2310 C C . SER B 1 125 ? 23.859 13.125 12.805 1 97.94 125 SER B C 1
ATOM 2312 O O . SER B 1 125 ? 24.953 13.688 12.688 1 97.94 125 SER B O 1
ATOM 2314 N N . HIS B 1 126 ? 23.469 12.422 13.859 1 98.12 126 HIS B N 1
ATOM 2315 C CA . HIS B 1 126 ? 24.344 12.188 14.992 1 98.12 126 HIS B CA 1
ATOM 2316 C C . HIS B 1 126 ? 24.734 13.492 15.68 1 98.12 126 HIS B C 1
ATOM 2318 O O . HIS B 1 126 ? 25.766 13.57 16.344 1 98.12 126 HIS B O 1
ATOM 2324 N N . LEU B 1 127 ? 23.969 14.508 15.477 1 98 127 LEU B N 1
ATOM 2325 C CA . LEU B 1 127 ? 24.172 15.781 16.156 1 98 127 LEU B CA 1
ATOM 2326 C C . LEU B 1 127 ? 23.625 15.727 17.578 1 98 127 LEU B C 1
ATOM 2328 O O . LEU B 1 127 ? 22.859 14.82 17.922 1 98 127 LEU B O 1
ATOM 2332 N N . SER B 1 128 ? 24.094 16.672 18.375 1 97.94 128 SER B N 1
ATOM 2333 C CA . SER B 1 128 ? 23.609 16.734 19.75 1 97.94 128 SER B CA 1
ATOM 2334 C C . SER B 1 128 ? 22.094 16.922 19.781 1 97.94 128 SER B C 1
ATOM 2336 O O . SER B 1 128 ? 21.547 17.766 19.062 1 97.94 128 SER B O 1
ATOM 2338 N N . PRO B 1 129 ? 21.391 16.203 20.625 1 98.06 129 PRO B N 1
ATOM 2339 C CA . PRO B 1 129 ? 19.938 16.359 20.75 1 98.06 129 PRO B CA 1
ATOM 2340 C C . PRO B 1 129 ? 19.531 17.781 21.125 1 98.06 129 PRO B C 1
ATOM 2342 O O . PRO B 1 129 ? 18.406 18.203 20.797 1 98.06 129 PRO B O 1
ATOM 2345 N N . THR B 1 130 ? 20.438 18.5 21.672 1 97.44 130 THR B N 1
ATOM 2346 C CA . THR B 1 130 ? 20.094 19.828 22.172 1 97.44 130 THR B CA 1
ATOM 2347 C C . THR B 1 130 ? 19.922 20.812 21.016 1 97.44 130 THR B C 1
ATOM 2349 O O . THR B 1 130 ? 19.344 21.891 21.188 1 97.44 130 THR B O 1
ATOM 2352 N N . ILE B 1 131 ? 20.375 20.453 19.891 1 97.38 131 ILE B N 1
ATOM 2353 C CA . ILE B 1 131 ? 20.297 21.281 18.703 1 97.38 131 ILE B CA 1
ATOM 2354 C C . ILE B 1 131 ? 18.859 21.297 18.156 1 97.38 131 ILE B C 1
ATOM 2356 O O . ILE B 1 131 ? 18.422 22.281 17.578 1 97.38 131 ILE B O 1
ATOM 2360 N N . PHE B 1 132 ? 18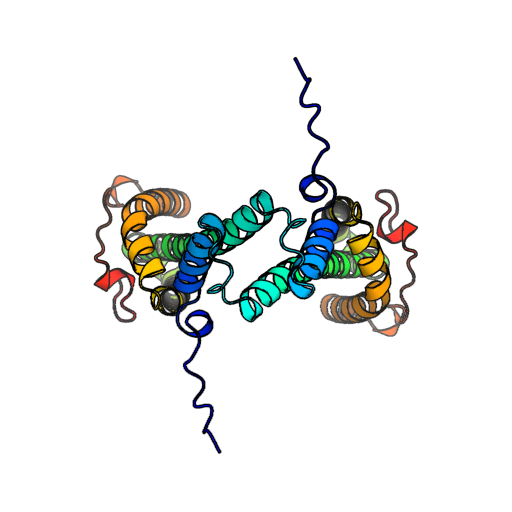.219 20.172 18.422 1 98.5 132 PHE B N 1
ATOM 2361 C CA . PHE B 1 132 ? 16.875 20 17.906 1 98.5 132 PHE B CA 1
ATOM 2362 C C . PHE B 1 132 ? 15.836 20.391 18.953 1 98.5 132 PHE B C 1
ATOM 2364 O O . PHE B 1 132 ? 15.781 19.812 20.031 1 98.5 132 PHE B O 1
ATOM 2371 N N . PRO B 1 133 ? 14.945 21.375 18.609 1 98.44 133 PRO B N 1
ATOM 2372 C CA . PRO B 1 133 ? 13.922 21.781 19.578 1 98.44 133 PRO B CA 1
ATOM 2373 C C . PRO B 1 133 ? 13.062 20.625 20.047 1 98.44 133 PRO B C 1
ATOM 2375 O O . PRO B 1 133 ? 12.727 19.734 19.25 1 98.44 133 PRO B O 1
ATOM 2378 N N . GLU B 1 134 ? 12.656 20.656 21.25 1 98 134 GLU B N 1
ATOM 2379 C CA . GLU B 1 134 ? 11.836 19.594 21.828 1 98 134 GLU B CA 1
ATOM 2380 C C . GLU B 1 134 ? 10.398 19.672 21.312 1 98 134 GLU B C 1
ATOM 2382 O O . GLU B 1 134 ? 9.727 18.656 21.203 1 98 134 GLU B O 1
ATOM 2387 N N . VAL B 1 135 ? 9.984 20.938 21.125 1 98 135 VAL B N 1
ATOM 2388 C CA . VAL B 1 135 ? 8.656 21.172 20.578 1 98 135 VAL B CA 1
ATOM 2389 C C . VAL B 1 135 ? 8.766 21.688 19.141 1 98 135 VAL B C 1
ATOM 2391 O O . VAL B 1 135 ? 9.68 22.438 18.828 1 98 135 VAL B O 1
ATOM 2394 N N . CYS B 1 136 ? 7.863 21.281 18.328 1 98.5 136 CYS B N 1
ATOM 2395 C CA . CYS B 1 136 ? 7.91 21.656 16.922 1 98.5 136 CYS B CA 1
ATOM 2396 C C . CYS B 1 136 ? 7.992 23.172 16.766 1 98.5 136 CYS B C 1
ATOM 2398 O O . CYS B 1 136 ? 7.086 23.891 17.172 1 98.5 136 CYS B O 1
ATOM 2400 N N . PRO B 1 137 ? 8.938 23.594 16.141 1 98.06 137 PRO B N 1
ATOM 2401 C CA . PRO B 1 137 ? 9.141 25.047 16.031 1 98.06 137 PRO B CA 1
ATOM 2402 C C . PRO B 1 137 ? 8.414 25.641 14.828 1 98.06 137 PRO B C 1
ATOM 2404 O O . PRO B 1 137 ? 8.406 26.859 14.656 1 98.06 137 PRO B O 1
ATOM 2407 N N . TYR B 1 138 ? 7.805 24.797 14.039 1 98.12 138 TYR B N 1
ATOM 2408 C CA . TYR B 1 138 ? 7.227 25.266 12.781 1 98.12 138 TYR B CA 1
ATOM 2409 C C . TYR B 1 138 ? 5.715 25.406 12.898 1 98.12 138 TYR B C 1
ATOM 2411 O O . TYR B 1 138 ? 5.047 24.578 13.516 1 98.12 138 TYR B O 1
ATOM 2419 N N . THR B 1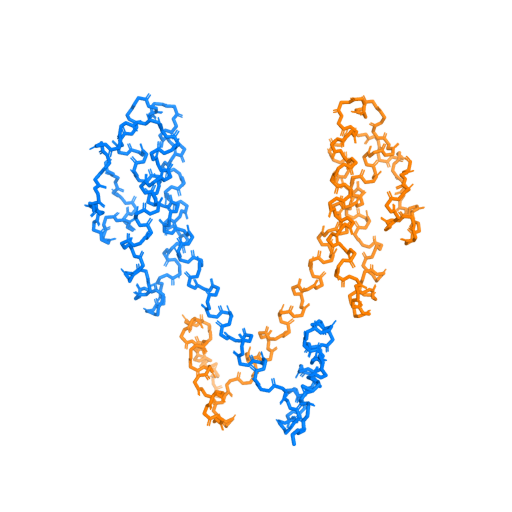 139 ? 5.207 26.5 12.266 1 96.81 139 THR B N 1
ATOM 2420 C CA . THR B 1 139 ? 3.76 26.641 12.148 1 96.81 139 THR B CA 1
ATOM 2421 C C . THR B 1 139 ? 3.234 25.797 10.984 1 96.81 139 THR B C 1
ATOM 2423 O O . THR B 1 139 ? 4.004 25.375 10.117 1 96.81 139 THR B O 1
ATOM 2426 N N . LEU B 1 140 ? 1.96 25.562 10.992 1 95.19 140 LEU B N 1
ATOM 2427 C CA . LEU B 1 140 ? 1.334 24.844 9.891 1 95.19 140 LEU B CA 1
ATOM 2428 C C . LEU B 1 140 ? 1.585 25.531 8.562 1 95.19 140 LEU B C 1
ATOM 2430 O O . LEU B 1 140 ? 1.862 24.875 7.555 1 95.19 140 LEU B O 1
ATOM 2434 N N . GLY B 1 141 ? 1.503 26.828 8.617 1 95.25 141 GLY B N 1
ATOM 2435 C CA . GLY B 1 141 ? 1.771 27.625 7.426 1 95.25 141 GLY B CA 1
ATOM 2436 C C . GLY B 1 141 ? 3.178 27.438 6.891 1 95.25 141 GLY B C 1
ATOM 2437 O O . GLY B 1 141 ? 3.379 27.344 5.68 1 95.25 141 GLY B O 1
ATOM 2438 N N . GLN B 1 142 ? 4.113 27.359 7.754 1 97.69 142 GLN B N 1
ATOM 2439 C CA . GLN B 1 142 ? 5.508 27.156 7.375 1 97.69 142 GLN B CA 1
ATOM 2440 C C . GLN B 1 142 ? 5.727 25.75 6.82 1 97.69 142 GLN B C 1
ATOM 2442 O O . GLN B 1 142 ? 6.344 25.594 5.766 1 97.69 142 GLN B O 1
ATOM 2447 N N . ILE B 1 143 ? 5.184 24.781 7.465 1 98.31 143 ILE B N 1
ATOM 2448 C CA . ILE B 1 143 ? 5.387 23.375 7.129 1 98.31 143 ILE B CA 1
ATOM 2449 C C . ILE B 1 143 ? 4.906 23.109 5.707 1 98.31 143 ILE B C 1
ATOM 2451 O O . ILE B 1 143 ? 5.555 22.375 4.949 1 98.31 143 ILE B O 1
ATOM 2455 N N . LEU B 1 144 ? 3.85 23.75 5.332 1 97.69 144 LEU B N 1
ATOM 2456 C CA . LEU B 1 144 ? 3.205 23.422 4.066 1 97.69 144 LEU B CA 1
ATOM 2457 C C . LEU B 1 144 ? 3.533 24.453 3.002 1 97.69 144 LEU B C 1
ATOM 2459 O O . LEU B 1 144 ? 3.055 24.359 1.868 1 97.69 144 LEU B O 1
ATOM 2463 N N . ASP B 1 145 ? 4.371 25.469 3.342 1 97.62 145 ASP B N 1
ATOM 2464 C CA . ASP B 1 145 ? 4.68 26.562 2.426 1 97.62 145 ASP B CA 1
ATOM 2465 C C . ASP B 1 145 ? 5.809 26.188 1.473 1 97.62 145 ASP B C 1
ATOM 2467 O O . ASP B 1 145 ? 6.965 26.062 1.886 1 97.62 145 ASP B O 1
ATOM 2471 N N . PHE B 1 146 ? 5.469 26.125 0.233 1 96.88 146 PHE B N 1
ATOM 2472 C CA . PHE B 1 146 ? 6.441 25.734 -0.783 1 96.88 146 PHE B CA 1
ATOM 2473 C C . PHE B 1 146 ? 7.531 26.797 -0.912 1 96.88 146 PHE B C 1
ATOM 2475 O O . PHE B 1 146 ? 8.625 26.516 -1.415 1 96.88 146 PHE B O 1
ATOM 2482 N N . GLY B 1 147 ? 7.293 27.922 -0.435 1 97.38 147 GLY B N 1
ATOM 2483 C CA . GLY B 1 147 ? 8.242 29.016 -0.553 1 97.38 147 GLY B CA 1
ATOM 2484 C C . GLY B 1 147 ? 9.047 29.234 0.712 1 97.38 147 GLY B C 1
ATOM 2485 O O . GLY B 1 147 ? 9.82 30.203 0.798 1 97.38 147 GLY B O 1
ATOM 2486 N N . TRP B 1 148 ? 8.883 28.406 1.624 1 98 148 TRP B N 1
ATOM 2487 C CA . TRP B 1 148 ? 9.523 28.625 2.918 1 98 148 TRP B CA 1
ATOM 2488 C C . TRP B 1 148 ? 10.469 27.484 3.256 1 98 148 TRP B C 1
ATOM 2490 O O . TRP B 1 148 ? 10.125 26.312 3.084 1 98 148 TRP B O 1
ATOM 2500 N N . LEU B 1 149 ? 11.641 27.766 3.723 1 97.69 149 LEU B N 1
ATOM 2501 C CA . LEU B 1 149 ? 12.594 26.828 4.312 1 97.69 149 LEU B CA 1
ATOM 2502 C C . LEU B 1 149 ? 13.188 27.406 5.598 1 97.69 149 LEU B C 1
ATOM 2504 O O . LEU B 1 149 ? 13.367 28.609 5.715 1 97.69 149 LEU B O 1
ATOM 2508 N N . PRO B 1 150 ? 13.516 26.516 6.461 1 95.44 150 PRO B N 1
ATOM 2509 C CA . PRO B 1 150 ? 14.078 27.016 7.719 1 95.44 150 PRO B CA 1
ATOM 2510 C C . PRO B 1 150 ? 15.523 27.484 7.574 1 95.44 150 PRO B C 1
ATOM 2512 O O . PRO B 1 150 ? 16.234 27.047 6.664 1 95.44 150 PRO B O 1
#